Protein AF-A0A0C2CR28-F1 (afdb_monomer_lite)

Sequence (230 aa):
MSDYSAAKAPFLARFKVRRCGVQELERIGLEAQSQEKGKPPPPRADLNELKKVTDANTCWQAAIFKVGDDVRQDMLALQLMQLMKNVWAGLGLPVCVFPYRVVATSPGCGVIECVPNSKSRDQLGRQTDFGLYEYFKTTYGDESSESFQEARRNFVRSMAGYSVFSFLLQIKDRHNGNIMIDLDGHIIHIDFGFMFESSPGGNLGFEPDFKLSEEMVAIMGGKMEAAPFR

Organism: NCBI:txid51022

Foldseek 3Di:
DDDPPDPQDKDKDKDWDFDDDPVVVVVLVVQQVPDDPPDARDLVNHPVSSVVDDDPRIDMWMKIKGAQAACVLVQVLLVVLVVVVVVCVVVVNLADADSWDKDAPDGRIIMTTDDPQKDFQVRVCVPPVDHPLVVLCVLQNDCPGPLLVQLLLQQLRHLVSVVVSLVVFVADPDDSRQWMAHSRNHIYGHDRSATDLRDPPHPPVPTDSDDDDQSSCVSQVRDCPRPSND

pLDDT: mean 85.43, std 14.03, range [33.38, 98.38]

InterPro domains:
  IPR000403 Phosphatidylinositol 3-/4-kinase, catalytic domain [PF00454] (61-222)
  IPR000403 Phosphatidylinositol 3-/4-kinase, catalytic domain [PS50290] (29-230)
  IPR000403 Phosphatidylinositol 3-/4-kinase, catalytic domain [SM00146] (62-230)
  IPR011009 Protein kinase-like domain superfamily [SSF56112] (52-222)
  IPR015433 Phosphatidylinositol 3-/4-kinase [PTHR10048] (5-226)
  IPR018936 Phosphatidylinositol 3-/4-kinase, conserved site [PS00915] (65-79)
  IPR018936 Phosphatidylinositol 3-/4-kinase, conserved site [PS00916] (158-178)
  IPR036940 Phosphatidylinositol 3-/4-kinase, catalytic domain superfamily [G3DSA:1.10.1070.11] (114-230)

Structure (mmCIF, N/CA/C/O backbone):
data_AF-A0A0C2CR28-F1
#
_entry.id   AF-A0A0C2CR28-F1
#
loop_
_atom_site.group_PDB
_atom_site.id
_atom_site.type_symbol
_atom_site.label_atom_id
_atom_site.label_alt_id
_atom_site.label_comp_id
_atom_site.label_asym_id
_atom_site.label_entity_id
_atom_site.label_seq_id
_atom_site.pdbx_PDB_ins_code
_atom_site.Cartn_x
_atom_site.Cartn_y
_atom_site.Cartn_z
_atom_site.occupancy
_atom_site.B_iso_or_equiv
_atom_site.auth_seq_id
_atom_site.auth_comp_id
_atom_site.auth_asym_id
_atom_site.auth_atom_id
_atom_site.pdbx_PDB_model_num
ATOM 1 N N . MET A 1 1 ? -16.081 29.387 25.513 1.00 34.91 1 MET A N 1
ATOM 2 C CA . MET A 1 1 ? -15.233 29.401 24.305 1.00 34.91 1 MET A CA 1
ATOM 3 C C . MET A 1 1 ? -13.819 29.140 24.772 1.00 34.91 1 MET A C 1
ATOM 5 O O . MET A 1 1 ? -13.229 30.027 25.365 1.00 34.91 1 MET A O 1
ATOM 9 N N . SER A 1 2 ? -13.346 27.904 24.646 1.00 33.38 2 SER A N 1
ATOM 10 C CA . SER A 1 2 ? -11.975 27.525 24.991 1.00 33.38 2 SER A CA 1
ATOM 11 C C . SER A 1 2 ? -11.283 27.045 23.725 1.00 33.38 2 SER A C 1
ATOM 13 O O . SER A 1 2 ? -11.831 26.216 22.996 1.00 33.38 2 SER A O 1
ATOM 15 N N . ASP A 1 3 ? -10.119 27.630 23.482 1.00 39.56 3 ASP A N 1
ATOM 16 C CA . ASP A 1 3 ? -9.237 27.439 22.340 1.00 39.56 3 ASP A CA 1
ATOM 17 C C . ASP A 1 3 ? -8.977 25.964 22.004 1.00 39.56 3 ASP A C 1
ATOM 19 O O . ASP A 1 3 ? -8.356 25.234 22.774 1.00 39.56 3 ASP A O 1
ATOM 23 N N . TYR A 1 4 ? -9.374 25.546 20.800 1.00 37.66 4 TYR A N 1
ATOM 24 C CA . TYR A 1 4 ? -8.866 24.335 20.150 1.00 37.66 4 TYR A CA 1
ATOM 25 C C . TYR A 1 4 ? -7.945 24.739 18.995 1.00 37.66 4 TYR A C 1
ATOM 27 O O . TYR A 1 4 ? -8.243 24.522 17.825 1.00 37.66 4 TYR A O 1
ATOM 35 N N . SER A 1 5 ? -6.811 25.348 19.343 1.00 39.31 5 SER A N 1
ATOM 36 C CA . SER A 1 5 ? -5.679 25.579 18.436 1.00 39.31 5 SER A CA 1
ATOM 37 C C . SER A 1 5 ? -4.553 24.564 18.688 1.00 39.31 5 SER A C 1
ATOM 39 O O . SER A 1 5 ? -3.370 24.899 18.646 1.00 39.31 5 SER A O 1
ATOM 41 N N . ALA A 1 6 ? -4.905 23.307 18.965 1.00 43.69 6 ALA A N 1
ATOM 42 C CA . ALA A 1 6 ? -3.950 22.210 18.886 1.00 43.69 6 ALA A CA 1
ATOM 43 C C . ALA A 1 6 ? -4.003 21.650 17.461 1.00 43.69 6 ALA A C 1
ATOM 45 O O . ALA A 1 6 ? -5.057 21.216 16.997 1.00 43.69 6 ALA A O 1
ATOM 46 N N . ALA A 1 7 ? -2.876 21.699 16.752 1.00 42.41 7 ALA A N 1
ATOM 47 C CA . ALA A 1 7 ? -2.738 21.094 15.437 1.00 42.41 7 ALA A CA 1
ATOM 48 C C . ALA A 1 7 ? -3.248 19.641 15.461 1.00 42.41 7 ALA A C 1
ATOM 50 O O . ALA A 1 7 ? -2.882 18.857 16.337 1.00 42.41 7 ALA A O 1
ATOM 51 N N . LYS A 1 8 ? -4.106 19.315 14.486 1.00 58.22 8 LYS A N 1
ATOM 52 C CA . LYS A 1 8 ? -4.761 18.021 14.243 1.00 58.22 8 LYS A CA 1
ATOM 53 C C . LYS A 1 8 ? -3.745 16.957 13.800 1.00 58.22 8 LYS A C 1
ATOM 55 O O . LYS A 1 8 ? -3.800 16.461 12.680 1.00 58.22 8 LYS A O 1
ATOM 60 N N . ALA A 1 9 ? -2.745 16.677 14.629 1.00 65.06 9 ALA A N 1
ATOM 61 C CA . ALA A 1 9 ? -1.701 15.726 14.289 1.00 65.06 9 ALA A CA 1
ATOM 62 C C . ALA A 1 9 ? -2.212 14.297 14.541 1.00 65.06 9 ALA A C 1
ATOM 64 O O . ALA A 1 9 ? -2.580 13.980 15.676 1.00 65.06 9 ALA A O 1
ATOM 65 N N . PRO A 1 10 ? -2.248 13.425 13.519 1.00 79.00 10 PRO A N 1
ATOM 66 C CA . PRO A 1 10 ? -2.543 12.018 13.731 1.00 79.00 10 PRO A CA 1
ATOM 67 C C . PRO A 1 10 ? -1.516 11.395 14.684 1.00 79.00 10 PRO A C 1
ATOM 69 O O . PRO A 1 10 ? -0.318 11.667 14.596 1.00 79.00 10 PRO A O 1
ATOM 72 N N . PHE A 1 11 ? -1.981 10.534 15.586 1.00 88.12 11 PHE A N 1
ATOM 73 C CA . PHE A 1 11 ? -1.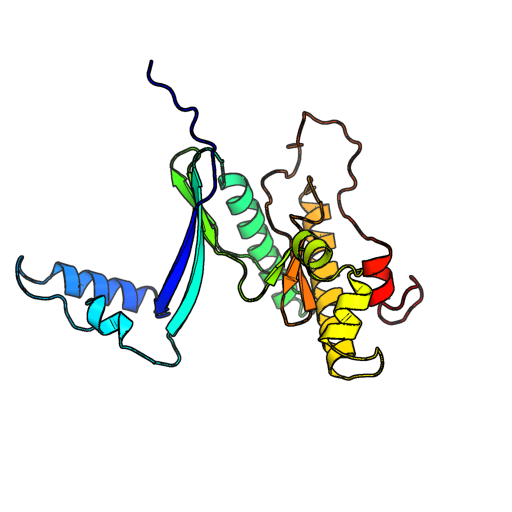121 9.833 16.537 1.00 88.12 11 PHE A CA 1
ATOM 74 C C . PHE A 1 11 ? -0.820 8.419 16.033 1.00 88.12 11 PHE A C 1
ATOM 76 O O . PHE A 1 11 ? -1.739 7.627 15.839 1.00 88.12 11 PHE A O 1
ATOM 83 N N . LEU A 1 12 ? 0.458 8.086 15.824 1.00 90.31 12 LEU A N 1
ATOM 84 C CA . LEU A 1 12 ? 0.895 6.736 15.456 1.00 90.31 12 LEU A CA 1
ATOM 85 C C . LEU A 1 12 ? 1.256 5.942 16.712 1.00 90.31 12 LEU A C 1
ATOM 87 O O . LEU A 1 12 ? 2.110 6.358 17.493 1.00 90.31 12 LEU A O 1
ATOM 91 N N . ALA A 1 13 ? 0.671 4.756 16.858 1.00 91.94 13 ALA A N 1
ATOM 92 C CA . ALA A 1 13 ? 1.018 3.813 17.914 1.00 91.94 13 ALA A CA 1
ATOM 93 C C . ALA A 1 13 ? 1.378 2.442 17.344 1.00 91.94 13 ALA A C 1
ATOM 95 O O . ALA A 1 13 ? 0.818 1.995 16.343 1.00 91.94 13 ALA A O 1
ATOM 96 N N . ARG A 1 14 ? 2.314 1.760 18.011 1.00 90.44 14 ARG A N 1
ATOM 97 C CA . ARG A 1 14 ? 2.729 0.392 17.686 1.00 90.44 14 ARG A CA 1
ATOM 98 C C . ARG A 1 14 ? 2.327 -0.544 18.814 1.00 90.44 14 ARG A C 1
ATOM 100 O O . ARG A 1 14 ? 2.589 -0.272 19.982 1.00 90.44 14 ARG A O 1
ATOM 107 N N . PHE A 1 15 ? 1.744 -1.669 18.442 1.00 88.06 15 PHE A N 1
ATOM 108 C CA . PHE A 1 15 ? 1.213 -2.675 19.344 1.00 88.06 15 PHE A CA 1
ATOM 109 C C . PHE A 1 15 ? 1.844 -4.023 19.021 1.00 88.06 15 PHE A C 1
ATOM 111 O O . PHE A 1 15 ? 2.005 -4.381 17.853 1.00 88.06 15 PHE A O 1
ATOM 118 N N . LYS A 1 16 ? 2.172 -4.794 20.056 1.00 83.81 16 LYS A N 1
ATOM 119 C CA . LYS A 1 16 ? 2.438 -6.224 19.908 1.00 83.81 16 LYS A CA 1
ATOM 120 C C . LYS A 1 16 ? 1.082 -6.925 19.952 1.00 83.81 16 LYS A C 1
ATOM 122 O O . LYS A 1 16 ? 0.412 -6.889 20.982 1.00 83.81 16 LYS A O 1
ATOM 127 N N . VAL A 1 17 ? 0.652 -7.485 18.827 1.00 83.38 17 VAL A N 1
ATOM 128 C CA . VAL A 1 17 ? -0.678 -8.082 18.662 1.00 83.38 17 VAL A CA 1
ATOM 129 C C . VAL A 1 17 ? -0.570 -9.591 18.501 1.00 83.38 17 VAL A C 1
ATOM 131 O O . VAL A 1 17 ? 0.300 -10.084 17.785 1.00 83.38 17 VAL A O 1
ATOM 134 N N . ARG A 1 18 ? -1.476 -10.327 19.148 1.00 81.69 18 ARG A N 1
ATOM 135 C CA . ARG A 1 18 ? -1.660 -11.766 18.940 1.00 81.69 18 ARG A CA 1
ATOM 136 C C . ARG A 1 18 ? -2.859 -11.976 18.026 1.00 81.69 18 ARG A C 1
ATOM 138 O O . ARG A 1 18 ? -3.976 -11.599 18.381 1.00 81.69 18 ARG A O 1
ATOM 145 N N . ARG A 1 19 ? -2.643 -12.594 16.868 1.00 79.19 19 ARG A N 1
ATOM 146 C CA . ARG A 1 19 ? -3.735 -12.959 15.961 1.00 79.19 19 ARG A CA 1
ATOM 147 C C . ARG A 1 19 ? -4.547 -14.091 16.587 1.00 79.19 19 ARG A C 1
ATOM 149 O O . ARG A 1 19 ? -4.009 -15.149 16.899 1.00 79.19 19 ARG A O 1
ATOM 156 N N . CYS A 1 20 ? -5.836 -13.849 16.782 1.00 77.00 20 CYS A N 1
ATOM 157 C CA . CYS A 1 20 ? -6.805 -14.831 17.253 1.00 77.00 20 CYS A CA 1
ATOM 158 C C . CYS A 1 20 ? -8.113 -14.654 16.472 1.00 77.00 20 CYS A C 1
ATOM 160 O O . CYS A 1 20 ? -8.428 -13.550 16.028 1.00 77.00 20 CYS A O 1
ATOM 162 N N . GLY A 1 21 ? -8.832 -15.753 16.236 1.00 79.94 21 GLY A N 1
ATOM 163 C CA . GLY A 1 21 ? -10.141 -15.708 15.583 1.00 79.94 21 GLY A CA 1
ATOM 164 C C . GLY A 1 21 ? -11.206 -15.095 16.494 1.00 79.94 21 GLY A C 1
ATOM 165 O O . GLY A 1 21 ? -11.010 -15.007 17.704 1.00 79.94 21 GLY A O 1
ATOM 166 N N . VAL A 1 22 ? -12.353 -14.717 15.922 1.00 82.62 22 VAL A N 1
ATOM 167 C CA . VAL A 1 22 ? -13.468 -14.093 16.664 1.00 82.62 22 VAL A CA 1
ATOM 168 C C . VAL A 1 22 ? -13.919 -14.963 17.839 1.00 82.62 22 VAL A C 1
ATOM 170 O O . VAL A 1 22 ? -13.987 -14.477 18.958 1.00 82.62 22 VAL A O 1
ATOM 173 N N . GLN A 1 23 ? -14.103 -16.266 17.610 1.00 84.00 23 GLN A N 1
ATOM 174 C CA . GLN A 1 23 ? -14.497 -17.231 18.647 1.00 84.00 23 GLN A CA 1
ATOM 175 C C . GLN A 1 23 ? -13.498 -17.285 19.812 1.00 84.00 23 GLN A C 1
ATOM 177 O O . GLN A 1 23 ? -13.880 -17.367 20.975 1.00 84.00 23 GLN A O 1
ATOM 182 N N . GLU A 1 24 ? -12.202 -17.227 19.499 1.00 82.62 24 GLU A N 1
ATOM 183 C CA . GLU A 1 24 ? -11.148 -17.234 20.511 1.00 82.62 24 GLU A CA 1
ATOM 184 C C . GLU A 1 24 ? -11.147 -15.927 21.307 1.00 82.62 24 GLU A C 1
ATOM 186 O O . GLU A 1 24 ? -11.024 -15.950 22.530 1.00 82.62 24 GLU A O 1
ATOM 191 N N . LEU A 1 25 ? -11.320 -14.791 20.627 1.00 81.94 25 LEU A N 1
ATOM 192 C CA . LEU A 1 25 ? -11.408 -13.480 21.261 1.00 81.94 25 LEU A CA 1
ATOM 193 C C . LEU A 1 25 ? -12.633 -13.376 22.179 1.00 81.94 25 LEU A C 1
ATOM 195 O O . LEU A 1 25 ? -12.510 -12.893 23.303 1.00 81.94 25 LEU A O 1
ATOM 199 N N . GLU A 1 26 ? -13.790 -13.860 21.728 1.00 84.31 26 GLU A N 1
ATOM 200 C CA . GLU A 1 26 ? -15.019 -13.939 22.522 1.00 84.31 26 GLU A CA 1
ATOM 201 C C . GLU A 1 26 ? -14.824 -14.821 23.750 1.00 84.31 26 GLU A C 1
ATOM 203 O O . GLU A 1 26 ? -15.155 -14.400 24.857 1.00 84.31 26 GLU A O 1
ATOM 208 N N . ARG A 1 27 ? -14.215 -16.003 23.586 1.00 83.19 27 ARG A N 1
ATOM 209 C CA . ARG A 1 27 ? -13.888 -16.889 24.707 1.00 83.19 27 ARG A CA 1
ATOM 210 C C . ARG A 1 27 ? -13.005 -16.186 25.734 1.00 83.19 27 ARG A C 1
ATOM 212 O O . ARG A 1 27 ? -13.334 -16.194 26.915 1.00 83.19 27 ARG A O 1
ATOM 219 N N . ILE A 1 28 ? -11.924 -15.540 25.293 1.00 80.56 28 ILE A N 1
ATOM 220 C CA . ILE A 1 28 ? -11.018 -14.789 26.177 1.00 80.56 28 ILE A CA 1
ATOM 221 C C . ILE A 1 28 ? -11.773 -13.659 26.894 1.00 80.56 28 ILE A C 1
ATOM 223 O O . ILE A 1 28 ? -11.577 -13.449 28.091 1.00 80.56 28 ILE A O 1
ATOM 227 N N . GLY A 1 29 ? -12.645 -12.939 26.182 1.00 80.12 29 GLY A N 1
ATOM 228 C CA . GLY A 1 29 ? -13.458 -11.861 26.746 1.00 80.12 29 GLY A CA 1
ATOM 229 C C . GLY A 1 29 ? -14.455 -12.354 27.798 1.00 80.12 29 GLY A C 1
ATOM 230 O O . GLY A 1 29 ? -14.555 -11.761 28.872 1.00 80.12 29 GLY A O 1
ATOM 231 N N . LEU A 1 30 ? -15.144 -13.463 27.524 1.00 83.62 30 LEU A N 1
ATOM 232 C CA . LEU A 1 30 ? -16.076 -14.106 28.453 1.00 83.62 30 LEU A CA 1
ATOM 233 C C . LEU A 1 30 ? -15.354 -14.649 29.691 1.00 83.62 30 LEU A C 1
ATOM 235 O O . LEU A 1 30 ? -15.825 -14.439 30.808 1.00 83.62 30 LEU A O 1
ATOM 239 N N . GLU A 1 31 ? -14.194 -15.289 29.520 1.00 80.69 31 GLU A N 1
ATOM 240 C CA . GLU A 1 31 ? -13.350 -15.753 30.629 1.00 80.69 31 GLU A CA 1
ATOM 241 C C . GLU A 1 31 ? -12.908 -14.586 31.522 1.00 80.69 31 GLU A C 1
ATOM 243 O O . GLU A 1 31 ? -12.963 -14.693 32.746 1.00 80.69 31 GLU A O 1
ATOM 248 N N . ALA A 1 32 ? -12.517 -13.455 30.927 1.00 77.19 32 ALA A N 1
ATOM 249 C CA . ALA A 1 32 ? -12.116 -12.261 31.667 1.00 77.19 32 ALA A CA 1
ATOM 250 C C . ALA A 1 32 ? -13.284 -11.607 32.429 1.00 77.19 32 ALA A C 1
ATOM 252 O O . ALA A 1 32 ? -13.084 -11.120 33.539 1.00 77.19 32 ALA A O 1
ATOM 253 N N . GLN A 1 33 ? -14.498 -11.611 31.865 1.00 76.31 33 GLN A N 1
ATOM 254 C CA . GLN A 1 33 ? -15.696 -11.067 32.522 1.00 76.31 33 GLN A CA 1
ATOM 255 C C . GLN A 1 33 ? -16.263 -11.980 33.613 1.00 76.31 33 GLN A C 1
ATOM 257 O O . GLN A 1 33 ? -16.857 -11.488 34.569 1.00 76.31 33 GLN A O 1
ATOM 262 N N . SER A 1 34 ? -16.086 -13.296 33.476 1.00 72.19 34 SER A N 1
ATOM 263 C CA . SER A 1 34 ? -16.609 -14.287 34.426 1.00 72.19 34 SER A CA 1
ATOM 264 C C . SER A 1 34 ? -15.819 -14.340 35.738 1.00 72.19 34 SER A C 1
ATOM 266 O O . SER A 1 34 ? -16.245 -15.004 36.683 1.00 72.19 34 SER A O 1
ATOM 268 N N . GLN A 1 35 ? -14.668 -13.665 35.823 1.00 71.12 35 GLN A N 1
ATOM 269 C CA . GLN A 1 35 ? -13.891 -13.600 37.056 1.00 71.12 35 GLN A CA 1
ATOM 270 C C . GLN A 1 35 ? -14.420 -12.535 38.027 1.00 71.12 35 GLN A C 1
ATOM 272 O O . GLN A 1 35 ? -14.764 -11.418 37.644 1.00 71.12 35 GLN A O 1
ATOM 277 N N . GLU A 1 36 ? -14.444 -12.877 39.319 1.00 66.56 36 GLU A N 1
ATOM 278 C CA . GLU A 1 36 ? -14.778 -11.940 40.395 1.00 66.56 36 GLU A CA 1
ATOM 279 C C . GLU A 1 36 ? -13.848 -10.718 40.383 1.00 66.56 36 GLU A C 1
ATOM 281 O O . GLU A 1 36 ? -12.628 -10.842 40.225 1.00 66.56 36 GLU A O 1
ATOM 286 N N . LYS A 1 37 ? -14.419 -9.530 40.626 1.00 64.12 37 LYS A N 1
ATOM 287 C CA . LYS A 1 37 ? -13.655 -8.284 40.782 1.00 64.12 37 LYS A CA 1
ATOM 288 C C . LYS A 1 37 ? -12.547 -8.474 41.827 1.00 64.12 37 LYS A C 1
ATOM 290 O O . LYS A 1 37 ? -12.838 -8.665 43.003 1.00 64.12 37 LYS A O 1
ATOM 295 N N . GLY A 1 38 ? -11.288 -8.379 41.394 1.00 66.69 38 GLY A N 1
ATOM 296 C CA . GLY A 1 38 ? -10.105 -8.453 42.261 1.00 66.69 38 GLY A CA 1
ATOM 297 C C . GLY A 1 38 ? -9.204 -9.674 42.050 1.00 66.69 38 GLY A C 1
ATOM 298 O O . GLY A 1 38 ? -8.104 -9.690 42.599 1.00 66.69 38 GLY A O 1
ATOM 299 N N . LYS A 1 39 ? -9.606 -10.666 41.242 1.00 69.38 39 LYS A N 1
ATOM 300 C CA . LYS A 1 39 ? -8.710 -11.755 40.808 1.00 69.38 39 LYS A CA 1
ATOM 301 C C . LYS A 1 39 ? -7.914 -11.354 39.552 1.00 69.38 39 LYS A C 1
ATOM 303 O O . LYS A 1 39 ? -8.428 -10.595 38.728 1.00 69.38 39 LYS A O 1
ATOM 308 N N . PRO A 1 40 ? -6.650 -11.805 39.415 1.00 67.00 40 PRO A N 1
ATOM 309 C CA . PRO A 1 40 ? -5.846 -11.517 38.233 1.00 67.00 40 PRO A CA 1
ATOM 310 C C . PRO A 1 40 ? -6.468 -12.176 36.992 1.00 67.00 40 PRO A C 1
ATOM 312 O O . PRO A 1 40 ? -6.914 -13.322 37.089 1.00 67.00 40 PRO A O 1
ATOM 315 N N . PRO A 1 41 ? -6.485 -11.488 35.834 1.00 68.69 41 PRO A N 1
ATOM 316 C CA . PRO A 1 41 ? -7.066 -12.032 34.614 1.00 68.69 41 PRO A CA 1
ATOM 317 C C . PRO A 1 41 ? -6.404 -13.367 34.240 1.00 68.69 41 PRO A C 1
ATOM 319 O O . PRO A 1 41 ? -5.232 -13.587 34.560 1.00 68.69 41 PRO A O 1
ATOM 322 N N . PRO A 1 42 ? -7.120 -14.271 33.546 1.00 70.81 42 PRO A N 1
ATOM 323 C CA . PRO A 1 42 ? -6.516 -15.512 33.079 1.00 70.81 42 PRO A CA 1
ATOM 324 C C . PRO A 1 42 ? -5.267 -15.194 32.237 1.00 70.81 42 PRO A C 1
ATOM 326 O O . PRO A 1 42 ? -5.271 -14.186 31.530 1.00 70.81 42 PRO A O 1
ATOM 329 N N . PRO A 1 43 ? -4.215 -16.038 32.229 1.00 70.81 43 PRO A N 1
ATOM 330 C CA . PRO A 1 43 ? -2.951 -15.730 31.541 1.00 70.81 43 PRO A CA 1
ATOM 331 C C . PRO A 1 43 ? -3.114 -15.348 30.059 1.00 70.81 43 PRO A C 1
ATOM 333 O O . PRO A 1 43 ? -2.306 -14.621 29.493 1.00 70.81 43 PRO A O 1
ATOM 336 N N . ARG A 1 44 ? -4.192 -15.820 29.415 1.00 68.81 44 ARG A N 1
ATOM 337 C CA . ARG A 1 44 ? -4.542 -15.504 28.020 1.00 68.81 44 ARG A CA 1
ATOM 338 C C . ARG A 1 44 ? -5.227 -14.147 27.819 1.00 68.81 44 ARG A C 1
ATOM 340 O O . ARG A 1 44 ? -5.300 -13.715 26.668 1.00 68.81 44 ARG A O 1
ATOM 347 N N . ALA A 1 45 ? -5.718 -13.527 28.888 1.00 68.06 45 ALA A N 1
ATOM 348 C CA . ALA A 1 45 ? -6.291 -12.183 28.954 1.00 68.06 45 ALA A CA 1
ATOM 349 C C . ALA A 1 45 ? -5.376 -11.187 29.701 1.00 68.06 45 ALA A C 1
ATOM 351 O O . ALA A 1 45 ? -5.607 -9.981 29.638 1.00 68.06 45 ALA A O 1
ATOM 352 N N . ASP A 1 46 ? -4.338 -11.667 30.396 1.00 74.94 46 ASP A N 1
ATOM 353 C CA . ASP A 1 46 ? -3.347 -10.822 31.062 1.00 74.94 46 ASP A CA 1
ATOM 354 C C . ASP A 1 46 ? -2.392 -10.184 30.040 1.00 74.94 46 ASP A C 1
ATOM 356 O O . ASP A 1 46 ? -1.633 -10.857 29.338 1.00 74.94 46 ASP A O 1
ATOM 360 N N . LEU A 1 47 ? -2.405 -8.851 29.976 1.00 69.00 47 LEU A N 1
ATOM 361 C CA . LEU A 1 47 ? -1.541 -8.057 29.101 1.00 69.00 47 LEU A CA 1
ATOM 362 C C . LEU A 1 47 ? -0.046 -8.230 29.413 1.00 69.00 47 LEU A C 1
ATOM 364 O O . LEU A 1 47 ? 0.779 -8.127 28.504 1.00 69.00 47 LEU A O 1
ATOM 368 N N . ASN A 1 48 ? 0.326 -8.469 30.671 1.00 73.44 48 ASN A N 1
ATOM 369 C CA . ASN A 1 48 ? 1.719 -8.677 31.066 1.00 73.44 48 ASN A CA 1
ATOM 370 C C . ASN A 1 48 ? 2.229 -10.048 30.626 1.00 73.44 48 ASN A C 1
ATOM 372 O O . ASN A 1 48 ? 3.382 -10.154 30.207 1.00 73.44 48 ASN A O 1
ATOM 376 N N . GLU A 1 49 ? 1.373 -11.068 30.649 1.00 73.88 49 GLU A N 1
ATOM 377 C CA . GLU A 1 49 ? 1.692 -12.386 30.097 1.00 73.88 49 GLU A CA 1
ATOM 378 C C . GLU A 1 49 ? 1.702 -12.350 28.563 1.00 73.88 49 GLU A C 1
ATOM 380 O O . GLU A 1 49 ? 2.675 -12.792 27.953 1.00 73.88 49 GLU A O 1
ATOM 385 N N . LEU A 1 50 ? 0.725 -11.699 27.915 1.00 67.62 50 LEU A N 1
ATOM 386 C CA . LEU A 1 50 ? 0.712 -11.525 26.452 1.00 67.62 50 LEU A CA 1
ATOM 387 C C . LEU A 1 50 ? 1.977 -10.842 25.915 1.00 67.62 50 LEU A C 1
ATOM 389 O O . LEU A 1 50 ? 2.450 -11.176 24.828 1.00 67.62 50 LEU A O 1
ATOM 393 N N . LYS A 1 51 ? 2.546 -9.890 26.664 1.00 67.00 51 LYS A N 1
ATOM 394 C CA . LYS A 1 51 ? 3.810 -9.235 26.292 1.00 67.00 51 LYS A CA 1
ATOM 395 C C . LYS A 1 51 ? 4.977 -10.221 26.227 1.00 67.00 51 LYS A C 1
ATOM 397 O O . LYS A 1 51 ? 5.845 -10.046 25.366 1.00 67.00 51 LYS A O 1
ATOM 402 N N . LYS A 1 52 ? 4.995 -11.236 27.096 1.00 69.25 52 LYS A N 1
ATOM 403 C CA . LYS A 1 52 ? 6.052 -12.257 27.182 1.00 69.25 52 LYS A CA 1
ATOM 404 C C . LYS A 1 52 ? 5.910 -13.340 26.115 1.00 69.25 52 LYS A C 1
ATOM 406 O O . LYS A 1 52 ? 6.915 -13.928 25.736 1.00 69.25 52 LYS A O 1
ATOM 411 N N . VAL A 1 53 ? 4.702 -13.563 25.593 1.00 68.56 53 VAL A N 1
ATOM 412 C CA . VAL A 1 53 ? 4.455 -14.551 24.533 1.00 68.56 53 VAL A CA 1
ATOM 413 C C . VAL A 1 53 ? 5.267 -14.208 23.277 1.00 68.56 53 VAL A C 1
ATOM 415 O O . VAL A 1 53 ? 5.202 -13.097 22.736 1.00 68.56 53 VAL A O 1
ATOM 418 N N . THR A 1 54 ? 6.042 -15.180 22.809 1.00 64.56 54 THR A N 1
ATOM 419 C CA . THR A 1 54 ? 6.786 -15.170 21.541 1.00 64.56 54 THR A CA 1
ATOM 420 C C . THR A 1 54 ? 6.366 -16.385 20.723 1.00 64.56 54 THR A C 1
ATOM 422 O O . THR A 1 54 ? 7.169 -17.264 20.438 1.00 64.56 54 THR A O 1
ATOM 425 N N . ASP A 1 55 ? 5.080 -16.443 20.381 1.00 70.56 55 ASP A N 1
ATOM 426 C CA . ASP A 1 55 ? 4.538 -17.459 19.478 1.00 70.56 55 ASP A CA 1
ATOM 427 C C . ASP A 1 55 ? 4.504 -16.933 18.040 1.00 70.56 55 ASP A C 1
ATOM 429 O O . ASP A 1 55 ? 4.372 -15.725 17.820 1.00 70.56 55 ASP A O 1
ATOM 433 N N . ALA A 1 56 ? 4.503 -17.844 17.061 1.00 67.38 56 ALA A N 1
ATOM 434 C CA . ALA A 1 56 ? 4.375 -17.531 15.631 1.00 67.38 56 ALA A CA 1
ATOM 435 C C . ALA A 1 56 ? 3.148 -16.654 15.287 1.00 67.38 56 ALA A C 1
ATOM 437 O O . ALA A 1 56 ? 3.150 -15.942 14.287 1.00 67.38 56 ALA A O 1
ATOM 438 N N . ASN A 1 57 ? 2.115 -16.652 16.138 1.00 73.69 57 ASN A N 1
ATOM 439 C CA . ASN A 1 57 ? 0.897 -15.853 15.962 1.00 73.69 57 ASN A CA 1
ATOM 440 C C . ASN A 1 57 ? 0.995 -14.415 16.503 1.00 73.69 57 ASN A C 1
ATOM 442 O O . ASN A 1 57 ? -0.019 -13.712 16.559 1.00 73.69 57 ASN A O 1
ATOM 446 N N . THR A 1 58 ? 2.180 -13.969 16.923 1.00 80.75 58 THR A N 1
ATOM 447 C CA . THR A 1 58 ? 2.393 -12.628 17.480 1.00 80.75 58 THR A CA 1
ATOM 448 C C . THR A 1 58 ? 3.183 -11.759 16.509 1.00 80.75 58 THR A C 1
ATOM 450 O O . THR A 1 58 ? 4.270 -12.134 16.081 1.00 80.75 58 THR A O 1
ATOM 453 N N . CYS A 1 59 ? 2.669 -10.575 16.177 1.00 83.38 59 CYS A N 1
ATOM 454 C CA . CYS A 1 59 ? 3.342 -9.629 15.289 1.00 83.38 59 CYS A CA 1
ATOM 455 C C . CYS A 1 59 ? 3.266 -8.198 15.827 1.00 83.38 59 CYS A C 1
ATOM 457 O O . CYS A 1 59 ? 2.405 -7.860 16.639 1.00 83.38 59 CYS A O 1
ATOM 459 N N . TRP A 1 60 ? 4.170 -7.336 15.370 1.00 85.88 60 TRP A N 1
ATOM 460 C CA . TRP A 1 60 ? 4.033 -5.899 15.583 1.00 85.88 60 TRP A CA 1
ATOM 461 C C . TRP A 1 60 ? 3.059 -5.330 14.557 1.00 85.88 60 TRP A C 1
ATOM 463 O O . TRP A 1 60 ? 3.208 -5.576 13.364 1.00 85.88 60 TRP A O 1
ATOM 473 N N . GLN A 1 61 ? 2.087 -4.550 15.015 1.00 88.81 61 GLN A N 1
ATOM 474 C CA . GLN A 1 61 ? 1.150 -3.830 14.162 1.00 88.81 61 GLN A CA 1
ATOM 475 C C . GLN A 1 61 ? 1.164 -2.354 14.547 1.00 88.81 61 GLN A C 1
ATOM 477 O O . GLN A 1 61 ? 1.292 -2.017 15.723 1.00 88.81 61 GLN A O 1
ATOM 482 N N . ALA A 1 62 ? 1.069 -1.472 13.560 1.00 92.88 62 ALA A N 1
ATOM 483 C CA . ALA A 1 62 ? 0.962 -0.040 13.788 1.00 92.88 62 ALA A CA 1
ATOM 484 C C . ALA A 1 62 ? -0.429 0.448 13.378 1.00 92.88 62 ALA A C 1
ATOM 486 O O . ALA A 1 62 ? -1.032 -0.091 12.448 1.00 92.88 62 ALA A O 1
ATOM 487 N N . ALA A 1 63 ? -0.939 1.440 14.095 1.00 94.12 63 ALA A N 1
ATOM 488 C CA . ALA A 1 63 ? -2.181 2.113 13.759 1.00 94.12 63 ALA A CA 1
ATOM 489 C C . ALA A 1 63 ? -2.038 3.621 13.962 1.00 94.12 63 ALA A C 1
ATOM 491 O O . ALA A 1 63 ? -1.317 4.081 14.851 1.00 94.12 63 ALA A O 1
ATOM 492 N N . ILE A 1 64 ? -2.748 4.370 13.131 1.00 94.38 64 ILE A N 1
ATOM 493 C CA . ILE A 1 64 ? -2.880 5.815 13.190 1.00 94.38 64 ILE A CA 1
ATOM 494 C C . ILE A 1 64 ? -4.251 6.146 13.770 1.00 94.38 64 ILE A C 1
ATOM 496 O O . ILE A 1 64 ? -5.276 5.668 13.289 1.00 94.38 64 ILE A O 1
ATOM 500 N N . PHE A 1 65 ? -4.263 6.995 14.786 1.00 93.88 65 PHE A N 1
ATOM 501 C CA . PHE A 1 65 ? -5.464 7.554 15.385 1.00 93.88 65 PHE A CA 1
ATOM 502 C C . PHE A 1 65 ? -5.665 8.958 14.823 1.00 93.88 65 PHE A C 1
ATOM 504 O O . PHE A 1 65 ? -4.819 9.837 15.018 1.00 93.88 65 PHE A O 1
ATOM 511 N N . LYS A 1 66 ? -6.770 9.155 14.103 1.00 90.69 66 LYS A N 1
ATOM 512 C CA . LYS A 1 66 ? -7.163 10.437 13.517 1.00 90.69 66 LYS A CA 1
ATOM 513 C C . LYS A 1 66 ? -8.267 11.083 14.350 1.00 90.69 66 LYS A C 1
ATOM 515 O O . LYS A 1 66 ? -9.230 10.421 14.738 1.00 90.69 66 LYS A O 1
ATOM 520 N N . VAL A 1 67 ? -8.114 12.383 14.598 1.00 90.19 67 VAL A N 1
ATOM 521 C CA . VAL A 1 67 ? -9.096 13.244 15.269 1.00 90.19 67 VAL A CA 1
ATOM 522 C C . VAL A 1 67 ? -9.278 14.507 14.433 1.00 90.19 67 VAL A C 1
ATOM 524 O O . VAL A 1 67 ? -8.305 15.168 14.074 1.00 90.19 67 VAL A O 1
ATOM 527 N N . GLY A 1 68 ? -10.529 14.847 14.144 1.00 85.44 68 GLY A N 1
ATOM 528 C CA . GLY A 1 68 ? -10.910 15.944 13.260 1.00 85.44 68 GLY A CA 1
ATOM 529 C C . GLY A 1 68 ? -10.893 15.600 11.767 1.00 85.44 68 GLY A C 1
ATOM 530 O O . GLY A 1 68 ? -10.851 16.538 10.971 1.00 85.44 68 GLY A O 1
ATOM 531 N N . ASP A 1 69 ? -10.917 14.311 11.412 1.00 85.00 69 ASP A N 1
ATOM 532 C CA . ASP A 1 69 ? -10.923 13.808 10.033 1.00 85.00 69 ASP A CA 1
ATOM 533 C C . ASP A 1 69 ? -11.956 12.679 9.864 1.00 85.00 69 ASP A C 1
ATOM 535 O O . ASP A 1 69 ? -12.087 11.802 10.726 1.00 85.00 69 ASP A O 1
ATOM 539 N N . ASP A 1 70 ? -12.725 12.721 8.779 1.00 88.62 70 ASP A N 1
ATOM 540 C CA . ASP A 1 70 ? -13.825 11.790 8.528 1.00 88.62 70 ASP A CA 1
ATOM 541 C C . ASP A 1 70 ? -13.370 10.594 7.692 1.00 88.62 70 ASP A C 1
ATOM 543 O O . ASP A 1 70 ? -13.427 10.589 6.467 1.00 88.62 70 ASP A O 1
ATOM 547 N N . VAL A 1 71 ? -12.991 9.522 8.381 1.00 93.38 71 VAL A N 1
ATOM 548 C CA . VAL A 1 71 ? -12.476 8.307 7.738 1.00 93.38 71 VAL A CA 1
ATOM 549 C C . VAL A 1 71 ? -13.566 7.405 7.136 1.00 93.38 71 VAL A C 1
ATOM 551 O O . VAL A 1 71 ? -13.276 6.291 6.701 1.00 93.38 71 VAL A O 1
ATOM 554 N N . ARG A 1 72 ? -14.845 7.814 7.133 1.00 93.94 72 ARG A N 1
ATOM 555 C CA . ARG A 1 72 ? -15.937 6.982 6.586 1.00 93.94 72 ARG A CA 1
ATOM 556 C C . ARG A 1 72 ? -15.820 6.793 5.074 1.00 93.94 72 ARG A C 1
ATOM 558 O O . ARG A 1 72 ? -16.212 5.743 4.568 1.00 93.94 72 ARG A O 1
ATOM 565 N N . GLN A 1 73 ? -15.268 7.776 4.365 1.00 92.25 73 GLN A N 1
ATOM 566 C CA . GLN A 1 73 ? -14.995 7.653 2.931 1.00 92.25 73 GLN A CA 1
ATOM 567 C C . GLN A 1 73 ? -13.877 6.639 2.662 1.00 92.25 73 GLN A C 1
ATOM 569 O O . GLN A 1 73 ? -14.074 5.740 1.846 1.00 92.25 73 GLN A O 1
ATOM 574 N N . ASP A 1 74 ? -12.784 6.671 3.436 1.00 94.50 74 ASP A N 1
ATOM 575 C CA . ASP A 1 74 ? -11.766 5.613 3.400 1.00 94.50 74 ASP A CA 1
ATOM 576 C C . ASP A 1 74 ? -12.373 4.227 3.632 1.00 94.50 74 ASP A C 1
ATOM 578 O O . ASP A 1 74 ? -12.083 3.291 2.886 1.00 94.50 74 ASP A O 1
ATOM 582 N N . MET A 1 75 ? -13.242 4.082 4.641 1.00 95.31 75 MET A N 1
ATOM 583 C CA . MET A 1 75 ? -13.904 2.803 4.924 1.00 95.31 75 MET A CA 1
ATOM 584 C C . MET A 1 75 ? -14.674 2.274 3.712 1.00 95.31 75 MET A C 1
ATOM 586 O O . MET A 1 75 ? -14.542 1.095 3.382 1.00 95.31 75 MET A O 1
ATOM 590 N N . LEU A 1 76 ? -15.453 3.132 3.045 1.00 95.62 76 LEU A N 1
ATOM 591 C CA . LEU A 1 76 ? -16.204 2.754 1.849 1.00 95.62 76 LEU A CA 1
ATOM 592 C C . LEU A 1 76 ? -15.262 2.316 0.720 1.00 95.62 76 LEU A C 1
ATOM 594 O O . LEU A 1 76 ? -15.454 1.242 0.146 1.00 95.62 76 LEU A O 1
ATOM 598 N N . ALA A 1 77 ? -14.227 3.108 0.427 1.00 96.06 77 ALA A N 1
ATOM 599 C CA . ALA A 1 77 ? -13.245 2.784 -0.605 1.00 96.06 77 ALA A CA 1
ATOM 600 C C . ALA A 1 77 ? -12.576 1.425 -0.341 1.00 96.06 77 ALA A C 1
ATOM 602 O O . ALA A 1 77 ? -12.475 0.588 -1.239 1.00 96.06 77 ALA A O 1
ATOM 603 N N . LEU A 1 78 ? -12.178 1.163 0.904 1.00 97.56 78 LEU A N 1
ATOM 604 C CA . LEU 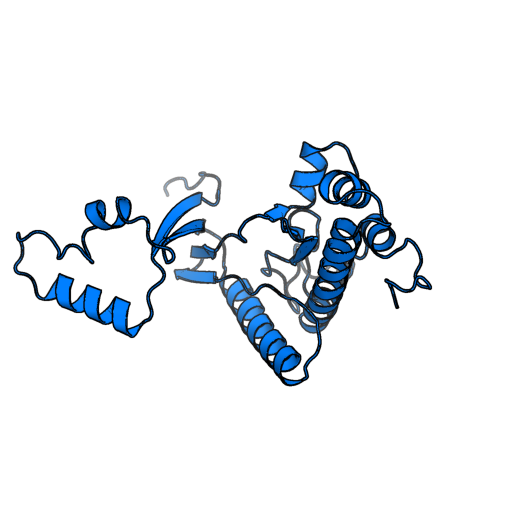A 1 78 ? -11.499 -0.072 1.297 1.00 97.56 78 LEU A CA 1
ATOM 605 C C . LEU A 1 78 ? -12.423 -1.294 1.265 1.00 97.56 78 LEU A C 1
ATOM 607 O O . LEU A 1 78 ? -11.988 -2.384 0.888 1.00 97.56 78 LEU A O 1
ATOM 611 N N . GLN A 1 79 ? -13.707 -1.129 1.589 1.00 97.44 79 GLN A N 1
ATOM 612 C CA . GLN A 1 79 ? -14.706 -2.188 1.422 1.00 97.44 79 GLN A CA 1
ATOM 613 C C . GLN A 1 79 ? -14.912 -2.542 -0.056 1.00 97.44 79 GLN A C 1
ATOM 615 O O . GLN A 1 79 ? -14.923 -3.724 -0.411 1.00 97.44 79 GLN A O 1
ATOM 620 N N . LEU A 1 80 ? -15.011 -1.536 -0.930 1.00 97.50 80 LEU A N 1
ATOM 621 C CA . LEU A 1 80 ? -15.097 -1.746 -2.379 1.00 97.50 80 LEU A CA 1
ATOM 622 C C . LEU A 1 80 ? -13.816 -2.386 -2.929 1.00 97.50 80 LEU A C 1
ATOM 624 O O . LEU A 1 80 ? -13.889 -3.306 -3.743 1.00 97.50 80 LEU A O 1
ATOM 628 N N . MET A 1 81 ? -12.647 -1.983 -2.428 1.00 98.12 81 MET A N 1
ATOM 629 C CA . MET A 1 81 ? -11.365 -2.598 -2.780 1.00 98.12 81 MET A CA 1
ATOM 630 C C . MET A 1 81 ? -11.334 -4.080 -2.403 1.00 98.12 81 MET A C 1
ATOM 632 O O . MET A 1 81 ? -10.892 -4.909 -3.198 1.00 98.12 81 MET A O 1
ATOM 636 N N . GLN A 1 82 ? -11.830 -4.436 -1.215 1.00 98.00 82 GLN A N 1
ATOM 637 C CA . GLN A 1 82 ? -11.920 -5.829 -0.781 1.00 98.00 82 GLN A CA 1
ATOM 638 C C . GLN A 1 82 ? -12.872 -6.643 -1.670 1.00 98.00 82 GLN A C 1
ATOM 640 O O . GLN A 1 82 ? -12.568 -7.793 -1.995 1.00 98.00 82 GLN A O 1
ATOM 645 N N . LEU A 1 83 ? -13.992 -6.057 -2.102 1.00 97.94 83 LEU A N 1
ATOM 646 C CA . LEU A 1 83 ? -14.901 -6.693 -3.056 1.00 97.94 83 LEU A CA 1
ATOM 647 C C . LEU A 1 83 ? -14.206 -6.941 -4.402 1.00 97.94 83 LEU A C 1
ATOM 649 O O . LEU A 1 83 ? -14.219 -8.068 -4.892 1.00 97.94 83 LEU A O 1
ATOM 653 N N . MET A 1 84 ? -13.546 -5.926 -4.965 1.00 97.81 84 MET A N 1
ATOM 654 C CA . MET A 1 84 ? -12.806 -6.045 -6.229 1.00 97.81 84 MET A CA 1
ATOM 655 C C . MET A 1 84 ? -11.691 -7.089 -6.137 1.00 97.81 84 MET A C 1
ATOM 657 O O . MET A 1 84 ? -11.565 -7.935 -7.020 1.00 97.81 84 MET A O 1
ATOM 661 N N . LYS A 1 85 ? -10.953 -7.108 -5.021 1.00 97.81 85 LYS A N 1
ATOM 662 C CA . LYS A 1 85 ? -9.945 -8.132 -4.726 1.00 97.81 85 LYS A CA 1
ATOM 663 C C . LYS A 1 85 ? -10.526 -9.546 -4.769 1.00 97.81 85 LYS A C 1
ATOM 665 O O . LYS A 1 85 ? -9.918 -10.430 -5.366 1.00 97.81 85 LYS A O 1
ATOM 670 N N . ASN A 1 86 ? -11.698 -9.760 -4.171 1.00 97.69 86 ASN A N 1
ATOM 671 C CA . ASN A 1 86 ? -12.360 -11.066 -4.175 1.00 97.69 86 ASN A CA 1
ATOM 672 C C . ASN A 1 86 ? -12.812 -11.472 -5.586 1.00 97.69 86 ASN A C 1
ATOM 674 O O . ASN A 1 86 ? -12.652 -12.629 -5.967 1.00 97.69 86 ASN A O 1
ATOM 678 N N . VAL A 1 87 ? -13.336 -10.524 -6.370 1.00 98.00 87 VAL A N 1
ATOM 679 C CA . VAL A 1 87 ? -13.736 -10.753 -7.768 1.00 98.00 87 VAL A CA 1
ATOM 680 C C . VAL A 1 87 ? -12.529 -11.159 -8.615 1.00 98.00 87 VAL A C 1
ATOM 682 O O . VAL A 1 87 ? -12.573 -12.181 -9.296 1.00 98.00 87 VAL A O 1
ATOM 685 N N . TRP A 1 88 ? -11.431 -10.403 -8.546 1.00 97.88 88 TRP A N 1
ATOM 686 C CA . TRP A 1 88 ? -10.207 -10.713 -9.287 1.00 97.88 88 TRP A CA 1
ATOM 687 C C . TRP A 1 88 ? -9.615 -12.067 -8.899 1.00 97.88 88 TRP A C 1
ATOM 689 O O . TRP A 1 88 ? -9.239 -12.835 -9.783 1.00 97.88 88 TRP A O 1
ATOM 699 N N . ALA A 1 89 ? -9.606 -12.393 -7.603 1.00 96.50 89 ALA A N 1
ATOM 700 C CA . ALA A 1 89 ? -9.176 -13.702 -7.123 1.00 96.50 89 ALA A CA 1
ATOM 701 C C . ALA A 1 89 ? -10.064 -14.836 -7.665 1.00 96.50 89 ALA A C 1
ATOM 703 O O . ALA A 1 89 ? -9.542 -15.852 -8.117 1.00 96.50 89 ALA A O 1
ATOM 704 N N . GLY A 1 90 ? -11.389 -14.649 -7.687 1.00 97.75 90 GLY A N 1
ATOM 705 C CA . GLY A 1 90 ? -12.333 -15.619 -8.253 1.00 97.75 90 GLY A CA 1
ATOM 706 C C . GLY A 1 90 ? -12.158 -15.850 -9.759 1.00 97.75 90 GLY A C 1
ATOM 707 O O . GLY A 1 90 ? -12.448 -16.939 -10.246 1.00 97.75 90 GLY A O 1
ATOM 708 N N . LEU A 1 91 ? -11.642 -14.854 -10.484 1.00 97.56 91 LEU A N 1
ATOM 709 C CA . LEU A 1 91 ? -11.314 -14.941 -11.912 1.00 97.56 91 LEU A CA 1
ATOM 710 C C . LEU A 1 91 ? -9.871 -15.405 -12.184 1.00 97.56 91 LEU A C 1
ATOM 712 O O . LEU A 1 91 ? -9.491 -15.554 -13.343 1.00 97.56 91 LEU A O 1
ATOM 716 N N . GLY A 1 92 ? -9.052 -15.604 -11.147 1.00 96.56 92 GLY A N 1
ATOM 717 C CA . GLY A 1 92 ? -7.637 -15.953 -11.297 1.00 96.56 92 GLY A CA 1
ATOM 718 C C . GLY A 1 92 ? -6.769 -14.828 -11.876 1.00 96.56 92 GLY A C 1
ATOM 719 O O . GLY A 1 92 ? -5.695 -15.101 -12.410 1.00 96.56 92 GLY A O 1
ATOM 720 N N . LEU A 1 93 ? -7.211 -13.569 -11.790 1.00 96.44 93 LEU A N 1
ATOM 721 C CA . LEU A 1 93 ? -6.436 -12.426 -12.271 1.00 96.44 93 LEU A CA 1
ATOM 722 C C . LEU A 1 93 ? -5.299 -12.109 -11.286 1.00 96.44 93 LEU A C 1
ATOM 724 O O . LEU A 1 93 ? -5.571 -11.854 -10.110 1.00 96.44 93 LEU A O 1
ATOM 728 N N . PRO A 1 94 ? -4.029 -12.068 -11.732 1.00 94.88 94 PRO A N 1
ATOM 729 C CA . PRO A 1 94 ? -2.877 -11.924 -10.846 1.00 94.88 94 PRO A CA 1
ATOM 730 C C . PRO A 1 94 ? -2.602 -10.455 -10.476 1.00 94.88 94 PRO A C 1
ATOM 732 O O . PRO A 1 94 ? -1.460 -10.012 -10.530 1.00 94.88 94 PRO A O 1
ATOM 735 N N . VAL A 1 95 ? -3.631 -9.681 -10.129 1.00 96.31 95 VAL A N 1
ATOM 736 C CA . VAL A 1 95 ? -3.498 -8.290 -9.659 1.00 96.31 95 VAL A CA 1
ATOM 737 C C . VAL A 1 95 ? -3.455 -8.237 -8.134 1.00 96.31 95 VAL A C 1
ATOM 739 O O . VAL A 1 95 ? -4.025 -9.092 -7.456 1.00 96.31 95 VAL A O 1
ATOM 742 N N . CYS A 1 96 ? -2.785 -7.227 -7.579 1.00 95.88 96 CYS A N 1
ATOM 743 C CA . CYS A 1 96 ? -2.584 -7.119 -6.135 1.00 95.88 96 CYS A CA 1
ATOM 744 C C . CYS A 1 96 ? -3.086 -5.775 -5.596 1.00 95.88 96 CYS A C 1
ATOM 746 O O . CYS A 1 96 ? -2.679 -4.718 -6.057 1.00 95.88 96 CYS A O 1
ATOM 748 N N . VAL A 1 97 ? -3.959 -5.808 -4.590 1.00 97.56 97 VAL A N 1
ATOM 749 C CA . VAL A 1 97 ? -4.342 -4.625 -3.806 1.00 97.56 97 VAL A CA 1
ATOM 750 C C . VAL A 1 97 ? -4.349 -4.966 -2.320 1.00 97.56 97 VAL A C 1
ATOM 752 O O . VAL A 1 97 ? -4.617 -6.112 -1.917 1.00 97.56 97 VAL A O 1
ATOM 755 N N . PHE A 1 98 ? -4.066 -3.958 -1.499 1.00 97.38 98 PHE A N 1
ATOM 756 C CA . PHE A 1 98 ? -3.959 -4.086 -0.052 1.00 97.38 98 PHE A CA 1
ATOM 757 C C . PHE A 1 98 ? -5.065 -3.276 0.653 1.00 97.38 98 PHE A C 1
ATOM 759 O O . PHE A 1 98 ? -4.861 -2.101 0.962 1.00 97.38 98 PHE A O 1
ATOM 766 N N . PRO A 1 99 ? -6.244 -3.881 0.914 1.00 96.94 99 PRO A N 1
ATOM 767 C CA . PRO A 1 99 ? -7.312 -3.239 1.675 1.00 96.94 99 PRO A CA 1
ATOM 768 C C . PRO A 1 99 ? -6.961 -3.254 3.170 1.00 96.94 99 PRO A C 1
ATOM 770 O O . PRO A 1 99 ? -7.335 -4.169 3.905 1.00 96.94 99 PRO A O 1
ATOM 773 N N . TYR A 1 100 ? -6.191 -2.259 3.614 1.00 96.12 100 TYR A N 1
ATOM 774 C CA . TYR A 1 100 ? -5.912 -2.047 5.036 1.00 96.12 100 TYR A CA 1
ATOM 775 C C . TYR A 1 100 ? -7.204 -1.736 5.806 1.00 96.12 100 TYR A C 1
ATOM 777 O O . TYR A 1 100 ? -8.215 -1.336 5.228 1.00 96.12 100 TYR A O 1
ATOM 785 N N . ARG A 1 101 ? -7.207 -1.943 7.126 1.00 94.50 101 ARG A N 1
ATOM 786 C CA . ARG A 1 101 ? -8.415 -1.724 7.934 1.00 94.50 101 ARG A CA 1
ATOM 787 C C . ARG A 1 101 ? -8.548 -0.276 8.375 1.00 94.50 101 ARG A C 1
ATOM 789 O O . ARG A 1 101 ? -7.609 0.315 8.901 1.00 94.50 101 ARG A O 1
ATOM 796 N N . VAL A 1 102 ? -9.760 0.249 8.247 1.00 95.56 102 VAL A N 1
ATOM 797 C CA . VAL A 1 102 ? -10.157 1.550 8.786 1.00 95.56 102 VAL A CA 1
ATOM 798 C C . VAL A 1 102 ? -11.456 1.387 9.553 1.00 95.56 102 VAL A C 1
ATOM 800 O O . VAL A 1 102 ? -12.362 0.679 9.114 1.00 95.56 102 VAL A O 1
ATOM 803 N N . VAL A 1 103 ? -11.534 2.028 10.715 1.00 95.50 103 VAL A N 1
ATOM 804 C CA . VAL A 1 103 ? -12.729 2.038 11.558 1.00 95.50 103 VAL A CA 1
ATOM 805 C C . VAL A 1 103 ? -12.981 3.460 12.040 1.00 95.50 103 VAL A C 1
ATOM 807 O O . VAL A 1 103 ? -12.178 4.020 12.787 1.00 95.50 103 VAL A O 1
ATOM 810 N N . ALA A 1 104 ? -14.113 4.034 11.641 1.00 95.19 104 ALA A N 1
ATOM 811 C CA . ALA A 1 104 ? -14.640 5.252 12.239 1.00 95.19 104 ALA A CA 1
ATOM 812 C C . ALA A 1 104 ? -15.138 4.933 13.653 1.00 95.19 104 ALA A C 1
ATOM 814 O O . ALA A 1 104 ? -15.939 4.018 13.848 1.00 95.19 104 ALA A O 1
ATOM 815 N N . THR A 1 105 ? -14.651 5.675 14.644 1.00 93.69 105 THR A N 1
ATOM 816 C CA . THR A 1 105 ? -14.979 5.446 16.062 1.00 93.69 105 THR A CA 1
ATOM 817 C C . THR A 1 105 ? -15.972 6.467 16.606 1.00 93.69 105 THR A C 1
ATOM 819 O O . THR A 1 105 ? -16.664 6.189 17.581 1.00 93.69 105 THR A O 1
ATOM 822 N N . SER A 1 106 ? -16.050 7.645 15.984 1.00 92.00 106 SER A N 1
ATOM 823 C CA . SER A 1 106 ? -16.971 8.742 16.305 1.00 92.00 106 SER A CA 1
ATOM 824 C C . SER A 1 106 ? -17.009 9.720 15.115 1.00 92.00 106 SER A C 1
ATOM 826 O O . SER A 1 106 ? -16.126 9.633 14.257 1.00 92.00 106 SER A O 1
ATOM 828 N N . PRO A 1 107 ? -17.967 10.663 15.009 1.00 90.62 107 PRO A N 1
ATOM 829 C CA . PRO A 1 107 ? -17.914 11.697 13.976 1.00 90.62 107 PRO A CA 1
ATOM 830 C C . PRO A 1 107 ? -16.580 12.459 13.997 1.00 90.62 107 PRO A C 1
ATOM 832 O O . PRO A 1 107 ? -16.201 13.029 15.018 1.00 90.62 107 PRO A O 1
ATOM 835 N N . GLY A 1 108 ? -15.863 12.443 12.868 1.00 89.12 108 GLY A N 1
ATOM 836 C CA . GLY A 1 108 ? -14.539 13.062 12.732 1.00 89.12 108 GLY A CA 1
ATOM 837 C C . GLY A 1 108 ? -13.406 12.332 13.465 1.00 89.12 108 GLY A C 1
ATOM 838 O O . GLY A 1 108 ? -12.335 12.909 13.631 1.00 89.12 108 GLY A O 1
ATOM 839 N N . CYS A 1 109 ? -13.615 11.098 13.931 1.00 91.88 109 CYS A N 1
ATOM 840 C CA . CYS A 1 109 ? -12.588 10.297 14.592 1.00 91.88 109 CYS A CA 1
ATOM 841 C C . CYS A 1 109 ? -12.494 8.902 13.976 1.00 91.88 109 CYS A C 1
ATOM 843 O O . CYS A 1 109 ? -13.504 8.265 13.662 1.00 91.88 109 CYS A O 1
ATOM 845 N N . GLY A 1 110 ? -11.275 8.379 13.882 1.00 94.06 110 GLY A N 1
ATOM 846 C CA . GLY A 1 110 ? -11.057 7.059 13.314 1.00 94.06 110 GLY A CA 1
ATOM 847 C C . GLY A 1 110 ? -9.717 6.440 13.661 1.00 94.06 110 GLY A C 1
ATOM 848 O O . GLY A 1 110 ? -8.784 7.110 14.106 1.00 94.06 110 GLY A O 1
ATOM 849 N N . VAL A 1 111 ? -9.636 5.134 13.436 1.00 95.25 111 VAL A N 1
ATOM 850 C CA . VAL A 1 111 ? -8.415 4.341 13.554 1.00 95.25 111 VAL A CA 1
ATOM 851 C C . VAL A 1 111 ? -8.109 3.731 12.194 1.00 95.25 111 VAL A C 1
ATOM 853 O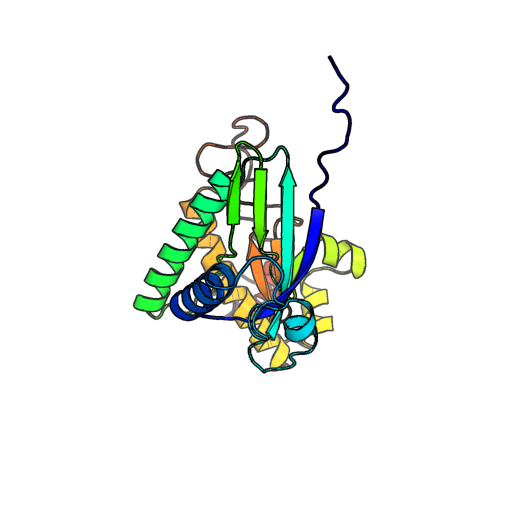 O . VAL A 1 111 ? -8.968 3.091 11.589 1.00 95.25 111 VAL A O 1
ATOM 856 N N . ILE A 1 112 ? -6.881 3.930 11.730 1.00 95.19 112 ILE A N 1
ATOM 857 C CA . ILE A 1 112 ? -6.377 3.452 10.445 1.00 95.19 112 ILE A CA 1
ATOM 858 C C . ILE A 1 112 ? -5.224 2.494 10.715 1.00 95.19 112 ILE A C 1
ATOM 860 O O . ILE A 1 112 ? -4.259 2.843 11.392 1.00 95.19 112 ILE A O 1
ATOM 864 N N . GLU A 1 113 ? -5.301 1.278 10.194 1.00 94.81 113 GLU A N 1
ATOM 865 C CA . GLU A 1 113 ? -4.183 0.342 10.196 1.00 94.81 113 GLU A CA 1
ATOM 866 C C . GLU A 1 113 ? -3.064 0.860 9.288 1.00 94.81 113 GLU A C 1
ATOM 868 O O . GLU A 1 113 ? -3.294 1.178 8.123 1.00 94.81 113 GLU A O 1
ATOM 873 N N . CYS A 1 114 ? -1.838 0.929 9.808 1.00 94.38 114 CYS A N 1
ATOM 874 C CA . CYS A 1 114 ? -0.692 1.257 8.972 1.00 94.38 114 CYS A CA 1
ATOM 875 C C . CYS A 1 114 ? -0.358 0.082 8.058 1.00 94.38 114 CYS A C 1
ATOM 877 O O . CYS A 1 114 ? -0.287 -1.065 8.510 1.00 94.38 114 CYS A O 1
ATOM 879 N N . VAL A 1 115 ? -0.033 0.390 6.805 1.00 94.00 115 VAL A N 1
ATOM 880 C CA . VAL A 1 115 ? 0.518 -0.590 5.873 1.00 94.00 115 VA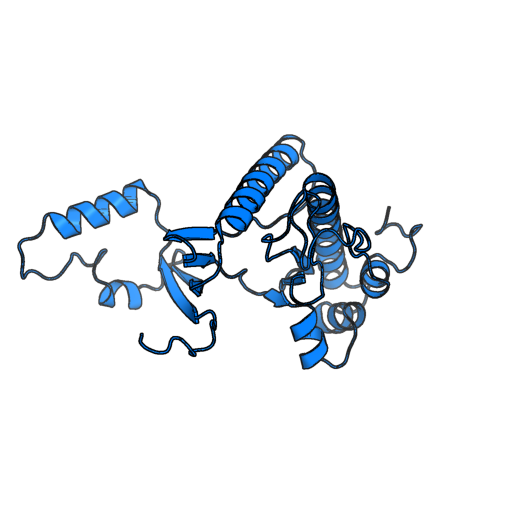L A CA 1
ATOM 881 C C . VAL A 1 115 ? 1.888 -1.051 6.402 1.00 94.00 115 VAL A C 1
ATOM 883 O O . VAL A 1 115 ? 2.790 -0.226 6.580 1.00 94.00 115 VAL A O 1
ATOM 886 N N . PRO A 1 116 ? 2.071 -2.345 6.712 1.00 89.25 116 PRO A N 1
ATOM 887 C CA . PRO A 1 116 ? 3.319 -2.837 7.283 1.00 89.25 116 PRO A CA 1
ATOM 888 C C . PRO A 1 116 ? 4.458 -2.743 6.266 1.00 89.25 116 PRO A C 1
ATOM 890 O O . PRO A 1 116 ? 4.225 -2.843 5.067 1.00 89.25 116 PRO A O 1
ATOM 893 N N . ASN A 1 117 ? 5.694 -2.594 6.754 1.00 92.06 117 ASN A N 1
ATOM 894 C CA . ASN A 1 117 ? 6.911 -2.698 5.938 1.00 92.06 117 ASN A CA 1
ATOM 895 C C . ASN A 1 117 ? 6.888 -1.838 4.664 1.00 92.06 117 ASN A C 1
ATOM 897 O O . ASN A 1 117 ? 7.348 -2.264 3.612 1.00 92.06 117 ASN A O 1
ATOM 901 N N . SER A 1 118 ? 6.337 -0.631 4.752 1.00 94.75 118 SER A N 1
ATOM 902 C CA . SER A 1 118 ? 6.194 0.251 3.601 1.00 94.75 118 SER A CA 1
ATOM 903 C C . SER A 1 118 ? 6.623 1.673 3.933 1.00 94.75 118 SER A C 1
ATOM 905 O O . SER A 1 118 ? 6.661 2.084 5.098 1.00 94.75 118 SER A O 1
ATOM 907 N N . LYS A 1 119 ? 6.990 2.422 2.895 1.00 94.38 119 LYS A N 1
ATOM 908 C CA . LYS A 1 119 ? 7.339 3.844 2.969 1.00 94.38 119 LYS A CA 1
ATOM 909 C C . LYS A 1 119 ? 6.587 4.597 1.883 1.00 94.38 119 LYS A C 1
ATOM 911 O O . LYS A 1 119 ? 6.398 4.064 0.792 1.00 94.38 119 LYS A O 1
ATOM 916 N N . SER A 1 120 ? 6.180 5.836 2.155 1.00 94.44 120 SER A N 1
ATOM 917 C CA . SER A 1 120 ? 5.622 6.676 1.092 1.00 94.44 120 SER A CA 1
ATOM 918 C C . SER A 1 120 ? 6.702 7.027 0.067 1.00 94.44 120 SER A C 1
ATOM 920 O O . SER A 1 120 ? 7.886 7.152 0.399 1.00 94.44 120 SER A O 1
ATOM 922 N N . ARG A 1 121 ? 6.304 7.225 -1.190 1.00 93.44 121 ARG A N 1
ATOM 923 C CA . ARG A 1 121 ? 7.205 7.655 -2.263 1.00 93.44 121 ARG A CA 1
ATOM 924 C C . ARG A 1 121 ? 7.877 8.984 -1.919 1.00 93.44 121 ARG A C 1
ATOM 926 O O . ARG A 1 121 ? 9.061 9.157 -2.212 1.00 93.44 121 ARG A O 1
ATOM 933 N N . ASP A 1 122 ? 7.142 9.891 -1.282 1.00 91.69 122 ASP A N 1
ATOM 934 C CA . ASP A 1 122 ? 7.661 11.154 -0.756 1.00 91.69 122 ASP A CA 1
ATOM 935 C C . ASP A 1 122 ? 8.773 10.932 0.285 1.00 91.69 122 ASP A C 1
ATOM 937 O O . ASP A 1 122 ? 9.855 11.511 0.178 1.00 91.69 122 ASP A O 1
ATOM 941 N N . GLN A 1 123 ? 8.558 10.027 1.245 1.00 90.75 123 GLN A N 1
ATOM 942 C CA . GLN A 1 123 ? 9.573 9.681 2.238 1.00 90.75 123 GLN A CA 1
ATOM 943 C C . GLN A 1 123 ? 10.808 9.044 1.590 1.00 90.75 123 GLN A C 1
ATOM 945 O O . GLN A 1 123 ? 11.927 9.371 1.978 1.00 90.75 123 GLN A O 1
ATOM 950 N N . LEU A 1 124 ? 10.628 8.169 0.596 1.00 90.38 124 LEU A N 1
ATOM 951 C CA . LEU A 1 124 ? 11.745 7.585 -0.154 1.00 90.38 124 LEU A CA 1
ATOM 952 C C . LEU A 1 124 ? 12.569 8.661 -0.869 1.00 90.38 124 LEU A C 1
ATOM 954 O O . LEU A 1 124 ? 13.795 8.638 -0.785 1.00 90.38 124 LEU A O 1
ATOM 958 N N . GLY A 1 125 ? 11.910 9.633 -1.508 1.00 87.00 125 GLY A N 1
ATOM 959 C CA . GLY A 1 125 ? 12.586 10.733 -2.201 1.00 87.00 125 GLY A CA 1
ATOM 960 C C . GLY A 1 125 ? 13.413 11.600 -1.255 1.00 87.00 125 GLY A C 1
ATOM 961 O O . GLY A 1 125 ? 14.552 11.920 -1.566 1.00 87.00 125 GLY A O 1
ATOM 962 N N . ARG A 1 126 ? 12.880 11.900 -0.063 1.00 87.06 126 ARG A N 1
ATOM 963 C CA . ARG A 1 126 ? 13.594 12.676 0.966 1.00 87.06 126 ARG A CA 1
ATOM 964 C C . ARG A 1 126 ? 14.737 11.918 1.647 1.00 87.06 126 ARG A C 1
ATOM 966 O O . ARG A 1 126 ? 15.619 12.554 2.206 1.00 87.06 126 ARG A O 1
ATOM 973 N N . GLN A 1 127 ? 14.695 10.584 1.679 1.00 83.81 127 GLN A N 1
ATOM 974 C CA . GLN A 1 127 ? 15.692 9.761 2.381 1.00 83.81 127 GLN A CA 1
ATOM 975 C C . GLN A 1 127 ? 16.865 9.319 1.506 1.00 83.81 127 GLN A C 1
ATOM 977 O O . GLN A 1 127 ? 17.901 8.952 2.055 1.00 83.81 127 GLN A O 1
ATOM 982 N N . THR A 1 128 ? 16.683 9.258 0.187 1.00 73.31 128 THR A N 1
ATOM 983 C CA . THR A 1 128 ? 17.635 8.581 -0.707 1.00 73.31 128 THR A CA 1
ATOM 984 C C . THR A 1 128 ? 18.270 9.494 -1.746 1.00 73.31 128 THR A C 1
ATOM 986 O O . THR A 1 128 ? 19.192 9.042 -2.405 1.00 73.31 128 THR A O 1
ATOM 989 N N . ASP A 1 129 ? 17.803 10.737 -1.914 1.00 75.19 129 ASP A N 1
ATOM 990 C CA . ASP A 1 129 ? 18.220 11.668 -2.980 1.00 75.19 129 ASP A CA 1
ATOM 991 C C . ASP A 1 129 ? 18.092 11.113 -4.422 1.00 75.19 129 ASP A C 1
ATOM 993 O O . ASP A 1 129 ? 18.509 11.764 -5.380 1.00 75.19 129 ASP A O 1
ATOM 997 N N . PHE A 1 130 ? 17.451 9.948 -4.613 1.00 80.44 130 PHE A N 1
ATOM 998 C CA . PHE A 1 130 ? 17.261 9.311 -5.918 1.00 80.44 130 PHE A CA 1
ATOM 999 C C . PHE A 1 130 ? 15.781 9.049 -6.261 1.00 80.44 130 PHE A C 1
ATOM 1001 O O . PHE A 1 130 ? 14.880 9.024 -5.412 1.00 80.44 130 PHE A O 1
ATOM 1008 N N . GLY A 1 131 ? 15.522 8.873 -7.562 1.00 87.88 131 GLY A N 1
ATOM 1009 C CA . GLY A 1 131 ? 14.213 8.514 -8.118 1.00 87.88 131 GLY A CA 1
ATOM 1010 C C . GLY A 1 131 ? 13.751 7.108 -7.712 1.00 87.88 131 GLY A C 1
ATOM 1011 O O . GLY A 1 131 ? 14.547 6.284 -7.265 1.00 87.88 131 GLY A O 1
ATOM 1012 N N . LEU A 1 132 ? 12.468 6.795 -7.912 1.00 92.81 132 LEU A N 1
ATOM 1013 C CA . LEU A 1 132 ? 11.888 5.494 -7.557 1.00 92.81 132 LEU A CA 1
ATOM 1014 C C . LEU A 1 132 ? 12.567 4.341 -8.306 1.00 92.81 132 LEU A C 1
ATOM 1016 O O . LEU A 1 132 ? 12.793 3.282 -7.733 1.00 92.81 132 LEU A O 1
ATOM 1020 N N . TYR A 1 133 ? 12.938 4.563 -9.566 1.00 94.44 133 TYR A N 1
ATOM 1021 C CA . TYR A 1 133 ? 13.665 3.579 -10.362 1.00 94.44 133 TYR A CA 1
ATOM 1022 C C . TYR A 1 133 ? 15.042 3.237 -9.768 1.00 94.44 133 TYR A C 1
ATOM 1024 O O . TYR A 1 133 ? 15.384 2.067 -9.609 1.00 94.44 133 TYR A O 1
ATOM 1032 N N . GLU A 1 134 ? 15.813 4.247 -9.361 1.00 93.75 134 GLU A N 1
ATOM 1033 C CA . GLU A 1 134 ? 17.112 4.026 -8.715 1.00 93.75 134 GLU A CA 1
ATOM 1034 C C . GLU A 1 134 ? 16.959 3.419 -7.316 1.00 93.75 134 GLU A C 1
ATOM 1036 O O . GLU A 1 134 ? 17.781 2.597 -6.911 1.00 93.75 134 GLU A O 1
ATOM 1041 N N . TYR A 1 135 ? 15.874 3.737 -6.598 1.00 94.50 135 TYR A N 1
ATOM 1042 C CA . TYR A 1 135 ? 15.517 3.027 -5.369 1.00 94.50 135 TYR A CA 1
ATOM 1043 C C . TYR A 1 135 ? 15.306 1.527 -5.630 1.00 94.50 135 TYR A C 1
ATOM 1045 O O . TYR A 1 135 ? 15.838 0.707 -4.880 1.00 94.50 135 TYR A O 1
ATOM 1053 N N . PHE A 1 136 ? 14.604 1.156 -6.707 1.00 96.19 136 PHE A N 1
ATOM 1054 C CA . PHE A 1 136 ? 14.422 -0.247 -7.095 1.00 96.19 136 PHE A CA 1
ATOM 1055 C C . PHE A 1 136 ? 15.758 -0.923 -7.414 1.00 96.19 136 PHE A C 1
ATOM 1057 O O . PHE A 1 136 ? 16.022 -2.007 -6.902 1.00 96.19 136 PHE A O 1
ATOM 1064 N N . LYS A 1 137 ? 16.638 -0.273 -8.183 1.00 95.38 137 LYS A N 1
ATOM 1065 C CA . LYS A 1 137 ? 17.968 -0.826 -8.489 1.00 95.38 137 LYS A CA 1
ATOM 1066 C C . LYS A 1 137 ? 18.841 -0.994 -7.248 1.00 95.38 137 LYS A C 1
ATOM 1068 O O . LYS A 1 137 ? 19.507 -2.008 -7.081 1.00 95.38 137 LYS A O 1
ATOM 1073 N N . THR A 1 138 ? 18.813 -0.012 -6.353 1.00 94.38 138 THR A N 1
ATOM 1074 C CA . THR A 1 138 ? 19.595 -0.043 -5.109 1.00 94.38 138 THR A CA 1
ATOM 1075 C C . THR A 1 138 ? 19.083 -1.116 -4.148 1.00 94.38 138 THR A C 1
ATOM 1077 O O . THR A 1 138 ? 19.872 -1.744 -3.447 1.00 94.38 138 THR A O 1
ATOM 1080 N N . THR A 1 139 ? 17.766 -1.333 -4.108 1.00 95.00 139 THR A N 1
ATOM 1081 C CA . THR A 1 139 ? 17.123 -2.257 -3.160 1.00 95.00 139 THR A CA 1
ATOM 1082 C C . THR A 1 139 ? 17.116 -3.696 -3.667 1.00 95.00 139 THR A C 1
ATOM 1084 O O . THR A 1 139 ? 17.370 -4.615 -2.891 1.00 95.00 139 THR A O 1
ATOM 1087 N N . TYR A 1 140 ? 16.842 -3.899 -4.957 1.00 97.00 140 TYR A N 1
ATOM 1088 C CA . TYR A 1 140 ? 16.617 -5.222 -5.543 1.00 97.00 140 TYR A CA 1
ATOM 1089 C C . TYR A 1 140 ? 17.746 -5.691 -6.469 1.00 97.00 140 TYR A C 1
ATOM 1091 O O . TYR A 1 140 ? 17.754 -6.855 -6.859 1.00 97.00 140 TYR A O 1
ATOM 1099 N N . GLY A 1 141 ? 18.719 -4.830 -6.777 1.00 96.75 141 GLY A N 1
ATOM 1100 C CA . GLY A 1 141 ? 19.837 -5.123 -7.673 1.00 96.75 141 GLY A CA 1
ATOM 1101 C C . GLY A 1 141 ? 19.568 -4.717 -9.122 1.00 96.75 141 GLY A C 1
ATOM 1102 O O . GLY A 1 141 ? 18.622 -3.996 -9.427 1.00 96.75 141 GLY A O 1
ATOM 1103 N N . ASP A 1 142 ? 20.421 -5.176 -10.035 1.00 95.44 142 ASP A N 1
ATOM 1104 C CA . ASP A 1 142 ? 20.283 -4.870 -11.460 1.00 95.44 142 ASP A CA 1
ATOM 1105 C C . ASP A 1 142 ? 19.009 -5.471 -12.062 1.00 95.44 142 ASP A C 1
ATOM 1107 O O . ASP A 1 142 ? 18.482 -6.472 -11.573 1.00 95.44 142 ASP A O 1
ATOM 1111 N N . GLU A 1 143 ? 18.551 -4.916 -13.186 1.00 94.19 143 GLU A N 1
ATOM 1112 C CA . GLU A 1 143 ? 17.330 -5.372 -13.861 1.00 94.19 143 GLU A CA 1
ATOM 1113 C C . GLU A 1 143 ? 17.335 -6.864 -14.212 1.00 94.19 143 GLU A C 1
ATOM 1115 O O . GLU A 1 143 ? 16.277 -7.480 -14.271 1.00 94.19 143 GLU A O 1
ATOM 1120 N N . SER A 1 144 ? 18.497 -7.460 -14.477 1.00 93.25 144 SER A N 1
ATOM 1121 C CA . SER A 1 144 ? 18.617 -8.886 -14.800 1.00 93.25 144 SER A CA 1
ATOM 1122 C C . SER A 1 144 ? 18.516 -9.800 -13.576 1.00 93.25 144 SER A C 1
ATOM 1124 O O . SER A 1 144 ? 18.386 -11.013 -13.740 1.00 93.25 144 SER A O 1
ATOM 1126 N N . SER A 1 145 ? 18.584 -9.246 -12.364 1.00 97.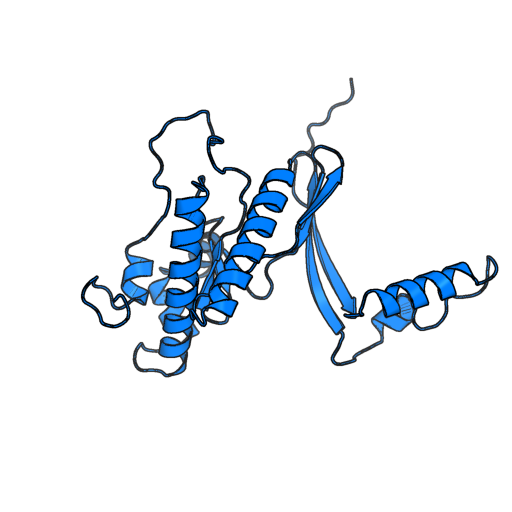56 145 SER A N 1
ATOM 1127 C CA . SER A 1 145 ? 18.520 -10.020 -11.128 1.00 97.56 145 SER A CA 1
ATOM 1128 C C . SER A 1 145 ? 17.114 -10.565 -10.873 1.00 97.56 145 SER A C 1
ATOM 1130 O O . SER A 1 145 ? 16.102 -9.939 -11.196 1.00 97.56 145 SER A O 1
ATOM 1132 N N . GLU A 1 146 ? 17.043 -11.743 -10.253 1.00 97.25 146 GLU A N 1
ATOM 1133 C CA . GLU A 1 146 ? 15.771 -12.376 -9.894 1.00 97.25 146 GLU A CA 1
ATOM 1134 C C . GLU A 1 146 ? 14.942 -11.494 -8.950 1.00 97.25 146 GLU A C 1
ATOM 1136 O O . GLU A 1 146 ? 13.749 -11.300 -9.184 1.00 97.25 146 GLU A O 1
ATOM 1141 N N . SER A 1 147 ? 15.602 -10.896 -7.952 1.00 97.94 147 SER A N 1
ATOM 1142 C CA . SER A 1 147 ? 14.993 -9.987 -6.975 1.00 97.94 147 SER A CA 1
ATOM 1143 C C . SER A 1 147 ? 14.359 -8.766 -7.648 1.00 97.94 147 SER A C 1
ATOM 1145 O O . SER A 1 147 ? 13.188 -8.465 -7.411 1.00 97.94 147 SER A O 1
ATOM 1147 N N . PHE A 1 148 ? 15.069 -8.107 -8.573 1.00 98.12 148 PHE A N 1
ATOM 1148 C CA . PHE A 1 148 ? 14.501 -6.984 -9.318 1.00 98.12 148 PHE A CA 1
ATOM 1149 C C . PHE A 1 148 ? 13.321 -7.419 -10.187 1.00 98.12 148 PHE A C 1
ATOM 1151 O O . PHE A 1 148 ? 12.301 -6.732 -10.239 1.00 98.12 148 PHE A O 1
ATOM 1158 N N . GLN A 1 149 ? 13.427 -8.560 -10.869 1.00 97.75 149 GLN A N 1
ATOM 1159 C CA . GLN A 1 149 ? 12.341 -9.074 -11.705 1.00 97.75 149 GLN A CA 1
ATOM 1160 C C . GLN A 1 149 ? 11.102 -9.428 -10.874 1.00 97.75 149 GLN A C 1
ATOM 1162 O O . GLN A 1 149 ? 9.980 -9.220 -11.332 1.00 97.75 149 GLN A O 1
ATOM 1167 N N . GLU A 1 150 ? 11.275 -9.936 -9.655 1.00 98.06 150 GLU A N 1
ATOM 1168 C CA . GLU A 1 150 ? 10.176 -10.181 -8.722 1.00 98.06 150 GLU A CA 1
ATOM 1169 C C . GLU A 1 150 ? 9.525 -8.888 -8.238 1.00 98.06 150 GLU A C 1
ATOM 1171 O O . GLU A 1 150 ? 8.315 -8.724 -8.412 1.00 98.06 150 GLU A O 1
ATOM 1176 N N . ALA A 1 151 ? 10.321 -7.934 -7.753 1.00 98.31 151 ALA A N 1
ATOM 1177 C CA . ALA A 1 151 ? 9.828 -6.627 -7.332 1.00 98.31 151 ALA A CA 1
ATOM 1178 C C . ALA A 1 151 ? 9.121 -5.884 -8.477 1.00 98.31 151 ALA A C 1
ATOM 1180 O O . ALA A 1 151 ? 8.044 -5.322 -8.289 1.00 98.31 151 ALA A O 1
ATOM 1181 N N . ARG A 1 152 ? 9.663 -5.944 -9.701 1.00 97.81 152 ARG A N 1
ATOM 1182 C CA . ARG A 1 152 ? 9.035 -5.409 -10.920 1.00 97.81 152 ARG A CA 1
ATOM 1183 C C . ARG A 1 152 ? 7.682 -6.063 -11.189 1.00 97.81 152 ARG A C 1
ATOM 1185 O O . ARG A 1 152 ? 6.722 -5.355 -11.484 1.00 97.81 152 ARG A O 1
ATOM 1192 N N . ARG A 1 153 ? 7.576 -7.395 -11.100 1.00 97.50 153 ARG A N 1
ATOM 1193 C CA . ARG A 1 153 ? 6.291 -8.097 -11.282 1.00 97.50 153 ARG A CA 1
ATOM 1194 C C . ARG A 1 153 ? 5.274 -7.654 -10.234 1.00 97.50 153 ARG A C 1
ATOM 1196 O O . ARG A 1 153 ? 4.130 -7.387 -10.592 1.00 97.50 153 ARG A O 1
ATOM 1203 N N . ASN A 1 154 ? 5.681 -7.556 -8.973 1.00 98.38 154 ASN A N 1
ATOM 1204 C CA . ASN A 1 154 ? 4.827 -7.099 -7.877 1.00 98.38 154 ASN A CA 1
ATOM 1205 C C . ASN A 1 154 ? 4.353 -5.659 -8.103 1.00 98.38 154 ASN A C 1
ATOM 1207 O O . ASN A 1 154 ? 3.153 -5.392 -8.018 1.00 98.38 154 ASN A O 1
ATOM 1211 N N . PHE A 1 155 ? 5.270 -4.779 -8.513 1.00 98.06 155 PHE A N 1
ATOM 1212 C CA . PHE A 1 155 ? 4.982 -3.398 -8.879 1.00 98.06 155 PHE A CA 1
ATOM 1213 C C . PHE A 1 155 ? 3.950 -3.309 -10.007 1.00 98.06 155 PHE A C 1
ATOM 1215 O O . PHE A 1 155 ? 2.937 -2.637 -9.853 1.00 98.06 155 PHE A O 1
ATOM 1222 N N . VAL A 1 156 ? 4.155 -4.023 -11.120 1.00 97.25 156 VAL A N 1
ATOM 1223 C CA . VAL A 1 156 ? 3.228 -4.025 -12.269 1.00 97.25 156 VAL A CA 1
ATOM 1224 C C . VAL A 1 156 ? 1.851 -4.554 -11.868 1.00 97.25 156 VAL A C 1
ATOM 1226 O O . VAL A 1 156 ? 0.831 -3.939 -12.181 1.00 97.25 156 VAL A O 1
ATOM 1229 N N . ARG A 1 157 ? 1.803 -5.671 -11.135 1.00 97.62 157 ARG A N 1
ATOM 1230 C CA . ARG A 1 157 ? 0.547 -6.305 -10.706 1.00 97.62 157 ARG A CA 1
ATOM 1231 C C . ARG A 1 157 ? -0.263 -5.422 -9.773 1.00 97.62 157 ARG A C 1
ATOM 1233 O O . ARG A 1 157 ? -1.491 -5.390 -9.892 1.00 97.62 157 ARG A O 1
ATOM 1240 N N . SER A 1 158 ? 0.389 -4.731 -8.838 1.00 98.06 158 SER A N 1
ATOM 1241 C CA . SER A 1 158 ? -0.331 -3.824 -7.953 1.00 98.06 158 SER A CA 1
ATOM 1242 C C . SER A 1 158 ? -0.654 -2.494 -8.617 1.00 98.06 158 SER A C 1
ATOM 1244 O O . SER A 1 158 ? -1.764 -1.994 -8.440 1.00 98.06 158 SER A O 1
ATOM 1246 N N . MET A 1 159 ? 0.222 -1.983 -9.486 1.00 96.12 159 MET A N 1
ATOM 1247 C CA . MET A 1 159 ? -0.055 -0.797 -10.295 1.00 96.12 159 MET A CA 1
ATOM 1248 C C . MET A 1 159 ? -1.304 -1.002 -11.152 1.00 96.12 159 MET A C 1
ATOM 1250 O O . MET A 1 159 ? -2.191 -0.153 -11.138 1.00 96.12 159 MET A O 1
ATOM 1254 N N . ALA A 1 160 ? -1.431 -2.144 -11.834 1.00 95.69 160 ALA A N 1
ATOM 1255 C CA . ALA A 1 160 ? -2.613 -2.470 -12.629 1.00 95.69 160 ALA A CA 1
ATOM 1256 C C . ALA A 1 160 ? -3.894 -2.506 -11.773 1.00 95.69 160 ALA A C 1
ATOM 1258 O O . ALA A 1 160 ? -4.899 -1.889 -12.133 1.00 95.69 160 ALA A O 1
ATOM 1259 N N . GLY A 1 161 ? -3.848 -3.161 -10.607 1.00 96.88 161 GLY A N 1
ATOM 1260 C CA . GLY A 1 161 ? -4.979 -3.224 -9.676 1.00 96.88 161 GLY A CA 1
ATOM 1261 C C . GLY A 1 161 ? -5.415 -1.843 -9.174 1.00 96.88 161 GLY A C 1
ATOM 1262 O O . GLY A 1 161 ? -6.593 -1.489 -9.262 1.00 96.88 161 GLY A O 1
ATOM 1263 N N . TYR A 1 162 ? -4.465 -1.030 -8.704 1.00 97.19 162 TYR A N 1
ATOM 1264 C CA . TYR A 1 162 ? -4.741 0.326 -8.224 1.00 97.19 162 TYR A CA 1
ATOM 1265 C C . TYR A 1 162 ? -5.135 1.300 -9.341 1.00 97.19 162 TYR A C 1
ATOM 1267 O O . TYR A 1 162 ? -5.923 2.207 -9.073 1.00 97.19 162 TYR A O 1
ATOM 1275 N N . SER A 1 163 ? -4.664 1.105 -10.578 1.00 94.31 163 SER A N 1
ATOM 1276 C CA . SER A 1 163 ? -5.081 1.902 -11.745 1.00 94.31 163 SER A CA 1
ATOM 1277 C C . SER A 1 163 ? -6.574 1.736 -12.011 1.00 94.31 163 SER A C 1
ATOM 1279 O O . SER A 1 163 ? -7.310 2.718 -12.065 1.00 94.31 163 SER A O 1
ATOM 1281 N N . VAL A 1 164 ? -7.038 0.484 -12.109 1.00 95.12 164 VAL A N 1
ATOM 1282 C CA . VAL A 1 164 ? -8.456 0.169 -12.343 1.00 95.12 164 VAL A CA 1
ATOM 1283 C C . VAL A 1 164 ? -9.314 0.639 -11.171 1.00 95.12 164 VAL A C 1
ATOM 1285 O O . VAL A 1 164 ? -10.360 1.249 -11.379 1.00 95.12 164 VAL A O 1
ATOM 1288 N N . PHE A 1 165 ? -8.863 0.401 -9.937 1.00 95.06 165 PHE A N 1
ATOM 1289 C CA . PHE A 1 165 ? -9.553 0.864 -8.733 1.00 95.06 165 PHE A CA 1
ATOM 1290 C C . PHE A 1 165 ? -9.709 2.392 -8.699 1.00 95.06 165 PHE A C 1
ATOM 1292 O O . PHE A 1 165 ? -10.812 2.892 -8.476 1.00 95.06 165 PHE A O 1
ATOM 1299 N N . SER A 1 166 ? -8.626 3.129 -8.966 1.00 93.19 166 SER A N 1
ATOM 1300 C CA . SER A 1 166 ? -8.629 4.597 -8.931 1.00 93.19 166 SER A CA 1
ATOM 1301 C C . SER A 1 166 ? -9.495 5.185 -10.042 1.00 93.19 166 SER A C 1
ATOM 1303 O O . SER A 1 166 ? -10.237 6.130 -9.793 1.00 93.19 166 SER A O 1
ATOM 1305 N N . PHE A 1 167 ? -9.469 4.578 -11.233 1.00 91.69 167 PHE A N 1
ATOM 1306 C CA . PHE A 1 167 ? -10.327 4.963 -12.349 1.00 91.69 167 PHE A CA 1
ATOM 1307 C C . PHE A 1 167 ? -11.815 4.763 -12.031 1.00 91.69 167 PHE A C 1
ATOM 1309 O O . PHE A 1 167 ? -12.611 5.680 -12.213 1.00 91.69 167 PHE A O 1
ATOM 1316 N N . LEU A 1 168 ? -12.208 3.593 -11.514 1.00 91.94 168 LEU A N 1
ATOM 1317 C CA . LEU A 1 168 ? -13.619 3.294 -11.236 1.00 91.94 168 LEU A CA 1
ATOM 1318 C C . LEU A 1 168 ? -14.205 4.160 -10.117 1.00 91.94 168 LEU A C 1
ATOM 1320 O O . LEU A 1 168 ? -15.359 4.573 -10.207 1.00 91.94 168 LEU A O 1
ATOM 1324 N N . LEU A 1 169 ? -13.427 4.427 -9.067 1.00 91.38 169 LEU A N 1
ATOM 1325 C CA . LEU A 1 169 ? -13.876 5.243 -7.936 1.00 91.38 169 LEU A CA 1
ATOM 1326 C C . LEU A 1 169 ? -13.550 6.727 -8.088 1.00 91.38 169 LEU A C 1
ATOM 1328 O O . LEU A 1 169 ? -13.877 7.503 -7.190 1.00 91.38 169 LEU A O 1
ATOM 1332 N N . GLN A 1 170 ? -12.927 7.119 -9.204 1.00 89.69 170 GLN A N 1
ATOM 1333 C CA . GLN A 1 170 ? -12.532 8.499 -9.482 1.00 89.69 170 GLN A CA 1
ATOM 1334 C C . GLN A 1 170 ? -11.739 9.097 -8.309 1.00 89.69 170 GLN A C 1
ATOM 1336 O O . GLN A 1 170 ? -12.043 10.184 -7.820 1.00 89.69 170 GLN A O 1
ATOM 1341 N N . ILE A 1 171 ? -10.759 8.337 -7.808 1.00 89.69 171 ILE A N 1
ATOM 1342 C CA . ILE A 1 171 ? -9.942 8.742 -6.660 1.00 89.69 171 ILE A CA 1
ATOM 1343 C C . ILE A 1 171 ? -9.120 9.979 -7.040 1.00 89.69 171 ILE A C 1
ATOM 1345 O O . ILE A 1 171 ? -8.425 9.978 -8.055 1.00 89.69 171 ILE A O 1
ATOM 1349 N N . LYS A 1 172 ? -9.168 11.016 -6.202 1.00 85.81 172 LYS A N 1
ATOM 1350 C CA . LYS A 1 172 ? -8.423 12.273 -6.380 1.00 85.81 172 LYS A CA 1
ATOM 1351 C C . LYS A 1 172 ? -7.238 12.358 -5.410 1.00 85.81 172 LYS A C 1
ATOM 1353 O O . LYS A 1 172 ? -6.915 11.388 -4.712 1.00 85.81 172 LYS A O 1
ATOM 1358 N N . ASP A 1 173 ? -6.538 13.493 -5.403 1.00 85.94 173 ASP A N 1
ATOM 1359 C CA . ASP A 1 173 ? -5.424 13.761 -4.482 1.00 85.94 173 ASP A CA 1
ATOM 1360 C C . ASP A 1 173 ? -4.310 12.690 -4.552 1.00 85.94 173 ASP A C 1
ATOM 1362 O O . ASP A 1 173 ? -3.792 12.180 -3.554 1.00 85.94 173 ASP A O 1
ATOM 1366 N N . ARG A 1 174 ? -3.975 12.243 -5.773 1.00 90.06 174 ARG A N 1
ATOM 1367 C CA . ARG A 1 174 ? -2.939 11.221 -6.010 1.00 90.06 174 ARG A CA 1
ATOM 1368 C C . ARG A 1 174 ? -1.552 11.862 -6.102 1.00 90.06 174 ARG A C 1
ATOM 1370 O O . ARG A 1 174 ? -0.992 12.048 -7.182 1.00 90.06 174 ARG A O 1
ATOM 1377 N N . HIS A 1 175 ? -0.962 12.164 -4.946 1.00 89.12 175 HIS A N 1
ATOM 1378 C CA . HIS A 1 175 ? 0.410 12.676 -4.821 1.00 89.12 175 HIS A CA 1
ATOM 1379 C C . HIS A 1 175 ? 1.363 11.666 -4.155 1.00 89.12 175 HIS A C 1
ATOM 1381 O O . HIS A 1 175 ? 0.944 10.658 -3.598 1.00 89.12 175 HIS A O 1
ATOM 1387 N N . ASN A 1 176 ? 2.676 11.940 -4.171 1.00 91.06 176 ASN A N 1
ATOM 1388 C CA . ASN A 1 176 ? 3.716 11.009 -3.692 1.00 91.06 176 ASN A CA 1
ATOM 1389 C C . ASN A 1 176 ? 3.619 10.661 -2.187 1.00 91.06 176 ASN A C 1
ATOM 1391 O O . ASN A 1 176 ? 4.266 9.719 -1.733 1.00 91.06 176 ASN A O 1
ATOM 1395 N N . GLY A 1 177 ? 2.836 11.415 -1.411 1.00 91.56 177 GLY A N 1
ATOM 1396 C CA . GLY A 1 177 ? 2.546 11.114 -0.005 1.00 91.56 177 GLY A CA 1
ATOM 1397 C C . GLY A 1 177 ? 1.503 10.005 0.159 1.00 91.56 177 GLY A C 1
ATOM 1398 O O . GLY A 1 177 ? 1.616 9.216 1.091 1.00 91.56 177 GLY A O 1
ATOM 1399 N N . ASN A 1 178 ? 0.577 9.892 -0.798 1.00 94.06 178 ASN A N 1
ATOM 1400 C CA . ASN A 1 178 ? -0.521 8.919 -0.810 1.00 94.06 178 ASN A CA 1
ATOM 1401 C C . ASN A 1 178 ? -0.180 7.636 -1.588 1.00 94.06 178 ASN A C 1
ATOM 1403 O O . ASN A 1 178 ? -1.022 6.756 -1.769 1.00 94.06 178 ASN A O 1
ATOM 1407 N N . ILE A 1 179 ? 1.066 7.529 -2.053 1.00 95.00 179 ILE A N 1
ATOM 1408 C CA . ILE A 1 179 ? 1.611 6.367 -2.748 1.00 95.00 179 ILE A CA 1
ATOM 1409 C C . ILE A 1 179 ? 2.681 5.744 -1.862 1.00 95.00 179 ILE A C 1
ATOM 1411 O O . ILE A 1 179 ? 3.690 6.385 -1.569 1.00 95.00 179 ILE A O 1
ATOM 1415 N N . MET A 1 180 ? 2.474 4.501 -1.448 1.00 96.75 180 MET A N 1
ATOM 1416 C CA . MET A 1 180 ? 3.422 3.719 -0.662 1.00 96.75 180 MET A CA 1
ATOM 1417 C C . MET A 1 180 ? 4.077 2.630 -1.504 1.00 96.75 180 MET A C 1
ATOM 1419 O O . MET A 1 180 ? 3.479 2.132 -2.455 1.00 96.75 180 MET A O 1
ATOM 1423 N N . ILE A 1 181 ? 5.297 2.261 -1.124 1.00 97.19 181 ILE A N 1
ATOM 1424 C CA . ILE A 1 181 ? 6.051 1.132 -1.668 1.00 97.19 181 ILE A CA 1
ATOM 1425 C C . ILE A 1 181 ? 6.402 0.215 -0.499 1.00 97.19 181 ILE A C 1
ATOM 1427 O O . ILE A 1 181 ? 6.960 0.687 0.500 1.00 97.19 181 ILE A O 1
ATOM 1431 N N . ASP A 1 182 ? 6.026 -1.059 -0.591 1.00 96.88 182 ASP A N 1
ATOM 1432 C CA . ASP A 1 182 ? 6.420 -2.076 0.387 1.00 96.88 182 ASP A CA 1
ATOM 1433 C C . ASP A 1 182 ? 7.790 -2.695 0.063 1.00 96.88 182 ASP A C 1
ATOM 1435 O O . ASP A 1 182 ? 8.390 -2.419 -0.976 1.00 96.88 182 ASP A O 1
ATOM 1439 N N . LEU A 1 183 ? 8.312 -3.512 0.981 1.00 96.12 183 LEU A N 1
ATOM 1440 C CA . LEU A 1 183 ? 9.611 -4.169 0.800 1.00 96.12 183 LEU A CA 1
ATOM 1441 C C . LEU A 1 183 ? 9.639 -5.171 -0.362 1.00 96.12 183 LEU A C 1
ATOM 1443 O O . LEU A 1 183 ? 10.724 -5.431 -0.873 1.00 96.12 183 LEU A O 1
ATOM 1447 N N . ASP A 1 184 ? 8.492 -5.679 -0.811 1.00 97.44 184 ASP A N 1
ATOM 1448 C CA . ASP A 1 184 ? 8.393 -6.662 -1.897 1.00 97.44 184 ASP A CA 1
ATOM 1449 C C . ASP A 1 184 ? 8.196 -5.995 -3.274 1.00 97.44 184 ASP A C 1
ATOM 1451 O O . ASP A 1 184 ? 8.087 -6.680 -4.294 1.00 97.44 184 ASP A O 1
ATOM 1455 N N . GLY A 1 185 ? 8.153 -4.660 -3.319 1.00 97.44 185 GLY A N 1
ATOM 1456 C CA . GLY A 1 185 ? 8.053 -3.863 -4.539 1.00 97.44 185 GLY A CA 1
ATOM 1457 C C . GLY A 1 185 ? 6.623 -3.522 -4.960 1.00 97.44 185 GLY A C 1
ATOM 1458 O O . GLY A 1 185 ? 6.434 -2.963 -6.040 1.00 97.44 185 GLY A O 1
ATOM 1459 N N . HIS A 1 186 ? 5.602 -3.809 -4.149 1.00 98.38 186 HIS A N 1
ATOM 1460 C CA . HIS A 1 186 ? 4.233 -3.405 -4.466 1.00 98.38 186 HIS A CA 1
ATOM 1461 C C . HIS A 1 186 ? 4.047 -1.900 -4.279 1.00 98.38 186 HIS A C 1
ATOM 1463 O O . HIS A 1 186 ? 4.400 -1.333 -3.243 1.00 98.38 186 HIS A O 1
ATOM 1469 N N . ILE A 1 187 ? 3.385 -1.266 -5.247 1.00 97.56 187 ILE A N 1
ATOM 1470 C CA . ILE A 1 187 ? 2.737 0.029 -5.038 1.00 97.56 187 ILE A CA 1
ATOM 1471 C C . ILE A 1 187 ? 1.407 -0.152 -4.296 1.00 97.56 187 ILE A C 1
ATOM 1473 O O . ILE A 1 187 ? 0.607 -1.020 -4.652 1.00 97.56 187 ILE A O 1
ATOM 1477 N N . ILE A 1 188 ? 1.180 0.669 -3.271 1.00 97.75 188 ILE A N 1
ATOM 1478 C CA . ILE A 1 188 ? -0.013 0.667 -2.418 1.00 97.75 188 ILE A CA 1
ATOM 1479 C C . ILE A 1 188 ? -0.541 2.100 -2.323 1.00 97.75 188 ILE A C 1
ATOM 1481 O O . ILE A 1 188 ? 0.157 2.991 -1.842 1.00 97.75 188 ILE A O 1
ATOM 1485 N N . HIS A 1 189 ? -1.769 2.342 -2.785 1.00 96.06 189 HIS A N 1
ATOM 1486 C CA . HIS A 1 189 ? -2.423 3.640 -2.592 1.00 96.06 189 HIS A CA 1
ATOM 1487 C C . HIS A 1 189 ? -3.042 3.701 -1.190 1.00 96.06 189 HIS A C 1
ATOM 1489 O O . HIS A 1 189 ? -3.626 2.718 -0.727 1.00 96.06 189 HIS A O 1
ATOM 1495 N N . ILE A 1 190 ? -2.935 4.859 -0.543 1.00 95.50 190 ILE A N 1
ATOM 1496 C CA . ILE A 1 190 ? -3.568 5.169 0.745 1.00 95.50 190 ILE A CA 1
ATOM 1497 C C . ILE A 1 190 ? -4.353 6.481 0.655 1.00 95.50 190 ILE A C 1
ATOM 1499 O O . ILE A 1 190 ? -4.257 7.182 -0.353 1.00 95.50 190 ILE A O 1
ATOM 1503 N N . ASP A 1 191 ? -5.083 6.800 1.723 1.00 92.44 191 ASP A N 1
ATOM 1504 C CA . ASP A 1 191 ? -5.849 8.040 1.901 1.00 92.44 191 ASP A CA 1
ATOM 1505 C C . ASP A 1 191 ? -6.887 8.242 0.788 1.00 92.44 191 ASP A C 1
ATOM 1507 O O . ASP A 1 191 ? -6.634 8.879 -0.228 1.00 92.44 191 ASP A O 1
ATOM 1511 N N . PHE A 1 192 ? -8.055 7.623 0.932 1.00 92.56 192 PHE A N 1
ATOM 1512 C CA . PHE A 1 192 ? -9.130 7.652 -0.065 1.00 92.56 192 PHE A CA 1
ATOM 1513 C C . PHE A 1 192 ? -10.230 8.659 0.294 1.00 92.56 192 PHE A C 1
ATOM 1515 O O . PHE A 1 192 ? -11.366 8.513 -0.156 1.00 92.56 192 PHE A O 1
ATOM 1522 N N . GLY A 1 193 ? -9.901 9.689 1.082 1.00 87.06 193 GLY A N 1
ATOM 1523 C CA . GLY A 1 193 ? -10.838 10.736 1.506 1.00 87.06 193 GLY A CA 1
ATOM 1524 C C . GLY A 1 193 ? -11.400 11.599 0.367 1.00 87.06 193 GLY A C 1
ATOM 1525 O O . GLY A 1 193 ? -12.323 12.373 0.582 1.00 87.06 193 GLY A O 1
ATOM 1526 N N . PHE A 1 194 ? -10.885 11.464 -0.857 1.00 85.88 194 PHE A N 1
ATOM 1527 C CA . PHE A 1 194 ? -11.403 12.153 -2.040 1.00 85.88 194 PHE A CA 1
ATOM 1528 C C . PHE A 1 194 ? -11.712 11.140 -3.145 1.00 85.88 194 PHE A C 1
ATOM 1530 O O . PHE A 1 194 ? -10.823 10.682 -3.865 1.00 85.88 194 PHE A O 1
ATOM 1537 N N . MET A 1 195 ? -12.984 10.764 -3.250 1.00 85.44 195 MET A N 1
ATOM 1538 C CA . MET A 1 195 ? -13.507 9.811 -4.234 1.00 85.44 195 MET A CA 1
ATOM 1539 C C . MET A 1 195 ? -14.823 10.301 -4.855 1.00 85.44 195 MET A C 1
ATOM 1541 O O . MET A 1 195 ? -15.541 11.110 -4.259 1.00 85.44 195 MET A O 1
ATOM 1545 N N . PHE A 1 196 ? -15.162 9.795 -6.042 1.00 84.06 196 PHE A N 1
ATOM 1546 C CA . PHE A 1 196 ? -16.310 10.232 -6.844 1.00 84.06 196 PHE A CA 1
ATOM 1547 C C . PHE A 1 196 ? -16.307 11.751 -7.119 1.00 84.06 196 PHE A C 1
ATOM 1549 O O . PHE A 1 196 ? -15.369 12.273 -7.713 1.00 84.06 196 PHE A O 1
ATOM 1556 N N . GLU A 1 197 ? -17.357 12.463 -6.700 1.00 76.31 197 GLU A N 1
ATOM 1557 C CA . GLU A 1 197 ? -17.522 13.912 -6.883 1.00 76.31 197 GLU A CA 1
ATOM 1558 C C . GLU A 1 197 ? -16.866 14.740 -5.764 1.00 76.31 197 GLU A C 1
ATOM 1560 O O . GLU A 1 197 ? -16.939 15.968 -5.783 1.00 76.31 197 GLU A O 1
ATOM 1565 N N . SER A 1 198 ? -16.237 14.099 -4.769 1.00 70.62 198 SER A N 1
ATOM 1566 C CA . SER A 1 198 ? -15.496 14.822 -3.731 1.00 70.62 198 SER A CA 1
ATOM 1567 C C . SER A 1 198 ? -14.076 15.145 -4.210 1.00 70.62 198 SER A C 1
ATOM 1569 O O . SER A 1 198 ? -13.287 14.252 -4.507 1.00 70.62 198 SER A O 1
ATOM 1571 N N . SER A 1 199 ? -13.752 16.438 -4.289 1.00 63.62 199 SER A N 1
ATOM 1572 C CA . SER A 1 199 ? -12.439 16.951 -4.703 1.00 63.62 199 SER A CA 1
ATOM 1573 C C . SER A 1 199 ? -11.872 17.887 -3.635 1.00 63.62 199 SER A C 1
ATOM 1575 O O . SER A 1 199 ? -12.630 18.707 -3.096 1.00 63.62 199 SER A O 1
ATOM 1577 N N . PRO A 1 200 ? -10.548 17.871 -3.384 1.00 59.38 200 PRO A N 1
ATOM 1578 C CA . PRO A 1 200 ? -9.898 18.948 -2.649 1.00 59.38 200 PRO A CA 1
ATOM 1579 C C . PRO A 1 200 ? -10.194 20.286 -3.346 1.00 59.38 200 PRO A C 1
ATOM 1581 O O . PRO A 1 200 ? -10.113 20.383 -4.570 1.00 59.38 200 PRO A O 1
ATOM 1584 N N . GLY A 1 201 ? -10.591 21.314 -2.591 1.00 59.94 201 GLY A N 1
ATOM 1585 C CA . GLY A 1 201 ? -10.739 22.682 -3.113 1.00 59.94 201 GLY A CA 1
ATOM 1586 C C . GLY A 1 201 ? -11.972 22.982 -3.982 1.00 59.94 201 GLY A C 1
ATOM 1587 O O . GLY A 1 201 ? -12.085 24.107 -4.457 1.00 59.94 201 GLY A O 1
ATOM 1588 N N . GLY A 1 202 ? -12.908 22.039 -4.147 1.00 55.34 202 GLY A N 1
ATOM 1589 C CA . GLY A 1 202 ? -14.141 22.230 -4.923 1.00 55.34 202 GLY A CA 1
ATOM 1590 C C . GLY A 1 202 ? -13.928 22.073 -6.432 1.00 55.34 202 GLY A C 1
ATOM 1591 O O . GLY A 1 202 ? -13.420 22.977 -7.076 1.00 55.34 202 GLY A O 1
ATOM 1592 N N . ASN A 1 203 ? -14.321 20.912 -6.973 1.00 54.16 203 ASN A N 1
ATOM 1593 C CA . ASN A 1 203 ? -14.412 20.530 -8.394 1.00 54.16 203 ASN A CA 1
ATOM 1594 C C . ASN A 1 203 ? -13.649 21.404 -9.404 1.00 54.16 203 ASN A C 1
ATOM 1596 O O . ASN A 1 203 ? -14.236 21.969 -10.324 1.00 54.16 203 ASN A O 1
ATOM 1600 N N . LEU A 1 204 ? -12.321 21.461 -9.270 1.00 55.75 204 LEU A N 1
ATOM 1601 C CA . LEU A 1 204 ? -11.465 22.135 -10.246 1.00 55.75 204 LEU A CA 1
ATOM 1602 C C . LEU A 1 204 ? -11.363 21.336 -11.554 1.00 55.75 204 LEU A C 1
ATOM 1604 O O . LEU A 1 204 ? -11.044 21.914 -12.579 1.00 55.75 204 LEU A O 1
ATOM 1608 N N . GLY A 1 205 ? -11.660 20.031 -11.561 1.00 55.59 205 GLY A N 1
ATOM 1609 C CA . GLY A 1 205 ? -11.740 19.234 -12.796 1.00 55.59 205 GLY A CA 1
ATOM 1610 C C . GLY A 1 205 ? -10.412 19.051 -13.549 1.00 55.59 205 GLY A C 1
ATOM 1611 O O . GLY A 1 205 ? -10.426 18.565 -14.674 1.00 55.59 205 GLY A O 1
ATOM 1612 N N . PHE A 1 206 ? -9.276 19.423 -12.948 1.00 55.47 206 PHE A N 1
ATOM 1613 C CA . PHE A 1 206 ? -7.963 19.438 -13.610 1.00 55.47 206 PHE A CA 1
ATOM 1614 C C . PHE A 1 206 ? -7.011 18.306 -13.189 1.00 55.47 206 PHE A C 1
ATOM 1616 O O . PHE A 1 206 ? -5.938 18.182 -13.777 1.00 55.47 206 PHE A O 1
ATOM 1623 N N . GLU A 1 207 ? -7.359 17.475 -12.202 1.00 57.59 207 GLU A N 1
ATOM 1624 C CA . GLU A 1 207 ? -6.457 16.416 -11.732 1.00 57.59 207 GLU A CA 1
ATOM 1625 C C . GLU A 1 207 ? -6.705 15.080 -12.447 1.00 57.59 207 GLU A C 1
ATOM 1627 O O . GLU A 1 207 ? -7.851 14.622 -12.495 1.00 57.59 207 GLU A O 1
ATOM 1632 N N . PRO A 1 208 ? -5.654 14.429 -12.984 1.00 59.56 208 PRO A N 1
ATOM 1633 C CA . PRO A 1 208 ? -5.781 13.101 -13.568 1.00 59.56 208 PRO A CA 1
ATOM 1634 C C . PRO A 1 208 ? -6.153 12.069 -12.493 1.00 59.56 208 PRO A C 1
ATOM 1636 O O . PRO A 1 208 ? -5.559 12.044 -11.417 1.00 59.56 208 PRO A O 1
ATOM 1639 N N . ASP A 1 209 ? -7.088 11.171 -12.822 1.00 62.53 209 ASP A N 1
ATOM 1640 C CA . ASP A 1 209 ? -7.582 10.104 -11.926 1.00 62.53 209 ASP A CA 1
ATOM 1641 C C . ASP A 1 209 ? -6.485 9.122 -11.482 1.00 62.53 209 ASP A C 1
ATOM 1643 O O . ASP A 1 209 ? -6.620 8.396 -10.495 1.00 62.53 209 ASP A O 1
ATOM 1647 N N . PHE A 1 210 ? -5.387 9.066 -12.239 1.00 69.69 210 PHE A N 1
ATOM 1648 C CA . PHE A 1 210 ? -4.275 8.165 -12.004 1.00 69.69 210 PHE A CA 1
ATOM 1649 C C . PHE A 1 210 ? -2.944 8.797 -12.417 1.00 69.69 210 PHE A C 1
ATOM 1651 O O . PHE A 1 210 ? -2.831 9.420 -13.473 1.00 69.69 210 PHE A O 1
ATOM 1658 N N . LYS A 1 211 ? -1.911 8.601 -11.589 1.00 75.50 211 LYS A N 1
ATOM 1659 C CA . LYS A 1 211 ? -0.568 9.143 -11.807 1.00 75.50 211 LYS A CA 1
ATOM 1660 C C . LYS A 1 211 ? 0.385 8.037 -12.255 1.00 75.50 211 LYS A C 1
ATOM 1662 O O . LYS A 1 211 ? 0.890 7.285 -11.429 1.00 75.50 211 LYS A O 1
ATOM 1667 N N . LEU A 1 212 ? 0.669 7.985 -13.555 1.00 86.56 212 LEU A N 1
ATOM 1668 C CA . LEU A 1 212 ? 1.735 7.165 -14.133 1.00 86.56 212 LEU A CA 1
ATOM 1669 C C . LEU A 1 212 ? 2.934 8.065 -14.456 1.00 86.56 212 LEU A C 1
ATOM 1671 O O . LEU A 1 212 ? 2.913 8.787 -15.449 1.00 86.56 212 LEU A O 1
ATOM 1675 N N . SER A 1 213 ? 3.954 8.076 -13.597 1.00 89.25 213 SER A N 1
ATOM 1676 C CA . SER A 1 213 ? 5.152 8.901 -13.809 1.00 89.25 213 SER A CA 1
ATOM 1677 C C . SER A 1 213 ? 6.224 8.178 -14.630 1.00 89.25 213 SER A C 1
ATOM 1679 O O . SER A 1 213 ? 6.251 6.950 -14.704 1.00 89.25 213 SER A O 1
ATOM 1681 N N . GLU A 1 214 ? 7.160 8.939 -15.203 1.00 89.56 214 GLU A N 1
ATOM 1682 C CA . GLU A 1 214 ? 8.283 8.390 -15.979 1.00 89.56 214 GLU A CA 1
ATOM 1683 C C . GLU A 1 214 ? 9.134 7.398 -15.173 1.00 89.56 214 GLU A C 1
ATOM 1685 O O . GLU A 1 214 ? 9.534 6.365 -15.699 1.00 89.56 214 GLU A O 1
ATOM 1690 N N . GLU A 1 215 ? 9.354 7.647 -13.878 1.00 91.25 215 GLU A N 1
ATOM 1691 C CA . GLU A 1 215 ? 10.082 6.715 -13.003 1.00 91.25 215 GLU A CA 1
ATOM 1692 C C . GLU A 1 215 ? 9.343 5.382 -12.808 1.00 91.25 215 GLU A C 1
ATOM 1694 O O . GLU A 1 215 ? 9.979 4.336 -12.684 1.00 91.25 215 GLU A O 1
ATOM 1699 N N . MET A 1 216 ? 8.006 5.397 -12.815 1.00 93.62 216 MET A N 1
ATOM 1700 C CA . MET A 1 216 ? 7.198 4.180 -12.737 1.00 93.62 216 MET A CA 1
ATOM 1701 C C . MET A 1 216 ? 7.266 3.418 -14.061 1.00 93.62 216 MET A C 1
ATOM 1703 O O . MET A 1 216 ? 7.446 2.203 -14.058 1.00 93.62 216 MET A O 1
ATOM 1707 N N . VAL A 1 217 ? 7.212 4.127 -15.193 1.00 93.69 217 VAL A N 1
ATOM 1708 C CA . VAL A 1 217 ? 7.402 3.527 -16.523 1.00 93.69 217 VAL A CA 1
ATOM 1709 C C . VAL A 1 217 ? 8.812 2.947 -16.667 1.00 93.69 217 VAL A C 1
ATOM 1711 O O . VAL A 1 217 ? 8.961 1.855 -17.210 1.00 93.69 217 VAL A O 1
ATOM 1714 N N . ALA A 1 218 ? 9.843 3.603 -16.126 1.00 94.00 218 ALA A N 1
ATOM 1715 C CA . ALA A 1 218 ? 11.216 3.091 -16.101 1.00 94.00 218 ALA A CA 1
ATOM 1716 C C . ALA A 1 218 ? 11.313 1.737 -15.380 1.00 94.00 218 ALA A C 1
ATOM 1718 O O . ALA A 1 218 ? 11.912 0.800 -15.909 1.00 94.00 218 ALA A O 1
ATOM 1719 N N . ILE A 1 219 ? 10.631 1.576 -14.238 1.00 95.19 219 ILE A N 1
ATOM 1720 C CA . ILE A 1 219 ? 10.536 0.276 -13.549 1.00 95.19 219 ILE A CA 1
ATOM 1721 C C . ILE A 1 219 ? 9.891 -0.777 -14.452 1.00 95.19 219 ILE A C 1
ATOM 1723 O O . ILE A 1 219 ? 10.341 -1.920 -14.457 1.00 95.19 219 ILE A O 1
ATOM 1727 N N . MET A 1 220 ? 8.911 -0.397 -15.271 1.00 95.00 220 MET A N 1
ATOM 1728 C CA . MET A 1 220 ? 8.210 -1.274 -16.221 1.00 95.00 220 MET A CA 1
ATOM 1729 C C . MET A 1 220 ? 8.968 -1.514 -17.542 1.00 95.00 220 MET A C 1
ATOM 1731 O O . MET A 1 220 ? 8.398 -2.028 -18.503 1.00 95.00 220 MET A O 1
ATOM 1735 N N . GLY A 1 221 ? 10.259 -1.177 -17.609 1.00 90.81 221 GLY A N 1
ATOM 1736 C CA . GLY A 1 221 ? 11.092 -1.372 -18.803 1.00 90.81 221 GLY A CA 1
ATOM 1737 C C . GLY A 1 221 ? 11.207 -0.136 -19.700 1.00 90.81 221 GLY A C 1
ATOM 1738 O O . GLY A 1 221 ? 11.699 -0.233 -20.823 1.00 90.81 221 GLY A O 1
ATOM 1739 N N . GLY A 1 222 ? 10.754 1.026 -19.222 1.00 88.31 222 GLY A N 1
ATOM 1740 C CA . GLY A 1 222 ? 11.037 2.346 -19.795 1.00 88.31 222 GLY A CA 1
ATOM 1741 C C . GLY A 1 222 ? 10.284 2.703 -21.073 1.00 88.31 222 GLY A C 1
ATOM 1742 O O . GLY A 1 222 ? 10.453 3.813 -21.572 1.00 88.31 222 GLY A O 1
ATOM 1743 N N . LYS A 1 223 ? 9.469 1.794 -21.619 1.00 86.56 223 LYS A N 1
ATOM 1744 C CA . LYS A 1 223 ? 8.702 1.998 -22.856 1.00 86.56 223 LYS A CA 1
ATOM 1745 C C . LYS A 1 223 ? 7.367 1.271 -22.782 1.00 86.56 223 LYS A C 1
ATOM 1747 O O . LYS A 1 223 ? 7.291 0.195 -22.196 1.00 86.56 223 LYS A O 1
ATOM 1752 N N . MET A 1 224 ? 6.341 1.815 -23.433 1.00 81.69 224 MET A N 1
ATOM 1753 C CA . MET A 1 224 ? 5.008 1.198 -23.456 1.00 81.69 224 MET A CA 1
ATOM 1754 C C . MET A 1 224 ? 4.989 -0.113 -24.258 1.00 81.69 224 MET A C 1
ATOM 1756 O O . MET A 1 224 ? 4.156 -0.986 -24.045 1.00 81.69 224 MET A O 1
ATOM 1760 N N . GLU A 1 225 ? 5.940 -0.289 -25.173 1.00 84.50 225 GLU A N 1
ATOM 1761 C CA . GLU A 1 225 ? 6.097 -1.508 -25.961 1.00 84.50 225 GLU A CA 1
ATOM 1762 C C . GLU A 1 225 ? 6.930 -2.570 -25.231 1.00 84.50 225 GLU A C 1
ATOM 1764 O O . GLU A 1 225 ? 7.066 -3.693 -25.730 1.00 84.50 225 GLU A O 1
ATOM 1769 N N . ALA A 1 226 ? 7.513 -2.251 -24.072 1.00 83.38 226 ALA A N 1
ATOM 1770 C CA . ALA A 1 226 ? 8.313 -3.200 -23.314 1.00 83.38 226 ALA A CA 1
ATOM 1771 C C . ALA A 1 226 ? 7.442 -4.370 -22.829 1.00 83.38 226 ALA A C 1
ATOM 1773 O O . ALA A 1 226 ? 6.286 -4.191 -22.452 1.00 83.38 226 ALA A O 1
ATOM 1774 N N . ALA A 1 227 ? 8.002 -5.582 -22.831 1.00 86.38 227 ALA A N 1
ATOM 1775 C CA . ALA A 1 227 ? 7.284 -6.774 -22.377 1.00 86.38 227 ALA A CA 1
ATOM 1776 C C . ALA A 1 227 ? 6.745 -6.674 -20.933 1.00 86.38 227 ALA A C 1
ATOM 1778 O O . ALA A 1 227 ? 5.675 -7.213 -20.701 1.00 86.38 227 ALA A O 1
ATOM 1779 N N . PRO A 1 228 ? 7.408 -5.993 -19.972 1.00 81.94 228 PRO A N 1
ATOM 1780 C CA . PRO A 1 228 ? 6.836 -5.808 -18.637 1.00 81.94 228 PRO A CA 1
ATOM 1781 C C . PRO A 1 228 ? 5.700 -4.776 -18.556 1.00 81.94 228 PRO A C 1
ATOM 1783 O O . PRO A 1 228 ? 4.999 -4.752 -17.549 1.00 81.94 228 PRO A O 1
ATOM 1786 N N . PHE A 1 229 ? 5.546 -3.907 -19.562 1.00 81.69 229 PHE A N 1
ATOM 1787 C CA . PHE A 1 229 ? 4.461 -2.922 -19.625 1.00 81.69 229 PHE A CA 1
ATOM 1788 C C . PHE A 1 229 ? 3.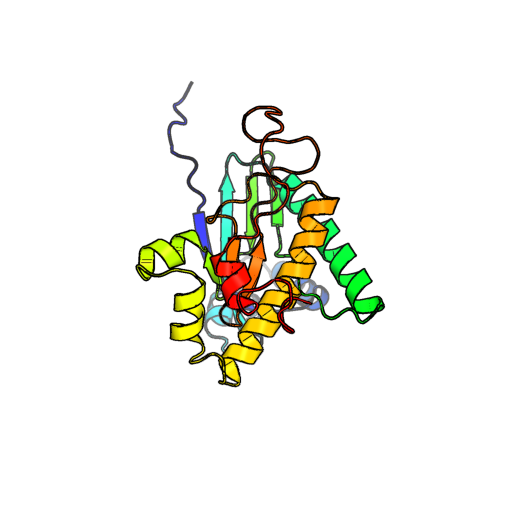199 -3.491 -20.295 1.00 81.69 229 PHE A C 1
ATOM 1790 O O . PHE A 1 229 ? 2.091 -3.106 -19.926 1.00 81.69 229 PHE A O 1
ATOM 1797 N N . ARG A 1 230 ? 3.374 -4.371 -21.290 1.00 75.19 230 ARG A N 1
ATOM 1798 C CA . ARG A 1 230 ? 2.289 -5.037 -22.029 1.00 75.19 230 ARG A CA 1
ATOM 1799 C C . ARG A 1 230 ? 1.662 -6.185 -21.246 1.00 75.19 230 ARG A C 1
ATOM 1801 O O . ARG A 1 230 ? 0.428 -6.335 -21.373 1.00 75.19 230 ARG A O 1
#

Secondary structure (DSSP, 8-state):
-----S--PPEEEEEEEE---HHHHHHHHHHHHSS-TTSPPPTTT-HHHHHH---TTEEEEEEEEEES--THHHHHHHHHHHHHHHHHHHTT---------EEEEETTEEEEEPPTTEEEHHHHHHHHSS-HHHHHHHHH-STTSHHHHHHHHHHHHHHHHHHHHHHHHT-----TTSEEEETTS-EEE----S-TT--TTS----S-SS---HHHHHHTTSSTTSTTT-

Radius of gyration: 21.17 Å; chains: 1; bounding box: 38×47×68 Å